Protein 6JK1 (pdb70)

Organism: Mus musculus (NCBI:txid10090)

Radius of gyration: 17.51 Å; Cα contacts (8 Å, |Δi|>4): 351; chains: 2; bounding box: 45×44×47 Å

Nearest PDB structures (foldseek):
  6jk1-assembly1_A  TM=1.011E+00  e=5.157E-20  Mus musculus
  6jk1-assembly2_B  TM=9.988E-01  e=2.548E-16  Mus musculus
  1o6w-assembly1_A  TM=4.415E-01  e=8.063E-05  Saccharomyces cerevisiae
  8pxx-assembly1_A  TM=3.993E-01  e=1.972E-03  Homo sapiens
  2jxw-assembly1_A  TM=3.899E-01  e=8.910E-03  Homo sapiens

Foldseek 3Di:
DVVDPPDDDFDDALPDDFAFDPFDQAPQKAWDADPVGQIWMARNPVGDIGSDRLCVDDNPDDHDGAPPQKTWTADPNGQIWMARNVVSGIGSDRPD/DDDDDDDFDDALVDDFAFDPADQAPQKAWAADPVGQIWMARNVVGDIGNDRPPHDAPPQKTWTADPRGQIKMARRVVSGIGSDRPD

Solvent-accessible surface area: 11223 Å² total; per-residue (Å²): 99,100,100,176,18,46,115,31,118,55,7,48,79,49,149,48,138,46,187,55,20,80,95,27,0,10,47,22,24,78,45,28,142,22,131,89,38,92,52,21,12,25,4,32,86,66,57,31,24,28,98,130,54,10,122,119,41,152,55,144,85,109,50,47,105,20,59,142,34,55,65,2,0,30,24,188,117,25,84,32,2,15,1,15,75,102,87,136,61,13,18,59,61,50,49,80,146,84,20,49,113,30,119,56,7,52,63,54,149,27,137,45,55,63,13,79,95,27,0,49,48,21,44,75,16,30,106,20,132,90,43,80,113,20,15,23,17,29,88,86,55,63,26,39,91,128,40,46,130,86,116,24,54,126,33,50,61,1,0,44,18,165,105,8,86,25,2,10,0,11,72,136,90,138,61,13,18,64,65,50,44,84

Secondary structure (DSSP, 8-state):
-TTSPPPP-PPSPSSS---EESSPPPTTEEEEE-TT--EEEEETTTTEEESS--------S--PPPPTTEEEEE-TTS-EEEEETTTTEEESS---/--PPPP-----TTS--EEESSPPPTTEEEEE-TT--EEEEETTTTEEESS----PPPTTEEEEE-TTS-EEEEETTTTEEESS---

InterPro domains:
  IPR001202 WW domain [PF00397] (158-187)
  IPR001202 WW domain [PF00397] (217-246)
  IPR001202 WW domain [PS01159] (162-187)
  IPR001202 WW domain [PS01159] (221-246)
  IPR001202 WW domain [PS50020] (156-189)
  IPR001202 WW domain [PS50020] (215-248)
  IPR001202 WW domain [SM00456] (157-189)
  IPR001202 WW domain [SM00456] (216-248)
  IPR001202 WW domain [cd00201] (159-188)
  IPR001202 WW domain [cd00201] (218-248)
  IPR036020 WW domain superfamily [SSF51045] (152-191)
  IPR036020 WW domain superfamily [SSF51045] (210-248)
  IPR051583 Yes-associated protein 1 [PTHR17616] (1-488)
  IPR053819 TEAD interacting region 3, omega loop [PF15238] (69-84)

Structure (mmCIF, N/CA/C/O backbone):
data_6JK1
#
_entry.id   6JK1
#
_cell.length_a   77.376
_cell.length_b   77.376
_cell.length_c   116.763
_cell.angle_alpha   90.00
_cell.angle_beta   90.00
_cell.angle_gamma   90.00
#
_symmetry.space_group_name_H-M   'P 41 21 2'
#
loop_
_entity.id
_entity.type
_entity.pdbx_description
1 polymer 'Dendrin,Transcriptional coactivator YAP1'
2 water water
#
loop_
_atom_site.group_PDB
_atom_site.id
_atom_site.type_symbol
_atom_site.label_atom_id
_atom_site.label_alt_id
_atom_site.label_comp_id
_atom_site.label_asym_id
_atom_site.label_entity_id
_atom_site.label_seq_id
_atom_site.pdbx_PDB_ins_code
_atom_site.Cartn_x
_atom_site.Cartn_y
_atom_site.Cartn_z
_atom_site.occupancy
_atom_site.B_iso_or_equiv
_atom_site.auth_seq_id
_atom_site.auth_comp_id
_atom_site.auth_asym_id
_atom_site.auth_atom_id
_atom_site.p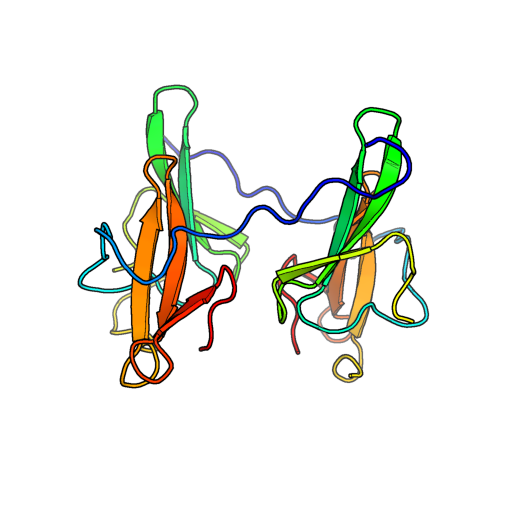dbx_PDB_model_num
ATOM 1 N N . GLY A 1 3 ? 71.409 56.200 54.250 1.00 55.24 134 GLY A N 1
ATOM 2 C CA . GLY A 1 3 ? 70.207 55.497 53.841 1.00 51.84 134 GLY A CA 1
ATOM 3 C C . GLY A 1 3 ? 70.040 55.400 52.332 1.00 50.67 134 GLY A C 1
ATOM 4 O O . GLY A 1 3 ? 68.933 55.192 51.832 1.00 42.17 134 GLY A O 1
ATOM 5 N N . SER A 1 4 ? 71.142 55.536 51.599 1.00 52.52 135 SER A N 1
ATOM 6 C CA . SER A 1 4 ? 71.074 55.501 50.140 1.00 51.30 135 SER A CA 1
ATOM 7 C C . SER A 1 4 ? 70.794 54.083 49.609 1.00 42.66 135 SER A C 1
ATOM 8 O O . SER A 1 4 ? 70.468 53.919 48.434 1.00 35.27 135 SER A O 1
ATOM 11 N N . ASP A 1 5 ? 70.903 53.066 50.468 1.00 37.42 136 ASP A N 1
ATOM 12 C CA . ASP A 1 5 ? 70.606 51.690 50.058 1.00 30.87 136 ASP A CA 1
ATOM 13 C C . ASP A 1 5 ? 69.096 51.438 49.961 1.00 23.39 136 ASP A C 1
ATOM 14 O O . ASP A 1 5 ? 68.649 50.482 49.338 1.00 22.36 136 ASP A O 1
ATOM 19 N N . ARG A 1 6 ? 68.323 52.292 50.608 1.00 17.90 137 ARG A N 1
ATOM 20 C CA . ARG A 1 6 ? 66.877 52.223 50.502 1.00 16.99 137 ARG A CA 1
ATOM 21 C C . ARG A 1 6 ? 66.403 53.424 49.698 1.00 21.02 137 ARG A C 1
ATOM 22 O O . ARG A 1 6 ? 67.094 54.436 49.657 1.00 17.08 137 ARG A O 1
ATOM 30 N N . PRO A 1 7 ? 65.235 53.317 49.046 1.00 16.75 138 PRO A N 1
ATOM 31 C CA . PRO A 1 7 ? 64.754 54.508 48.335 1.00 18.74 138 PRO A CA 1
ATOM 32 C C . PRO A 1 7 ? 64.359 55.606 49.313 1.00 17.81 138 PRO A C 1
ATOM 33 O O . PRO A 1 7 ? 64.285 55.332 50.511 1.00 15.73 138 PRO A O 1
ATOM 37 N N . PRO A 1 8 ? 64.140 56.838 48.825 1.00 21.00 139 PRO A N 1
ATOM 38 C CA . PRO A 1 8 ? 63.710 57.885 49.756 1.00 20.20 139 PRO A CA 1
ATOM 39 C C . PRO A 1 8 ? 62.408 57.460 50.435 1.00 18.43 139 PRO A C 1
ATOM 40 O O . PRO A 1 8 ? 61.569 56.834 49.781 1.00 18.53 139 PRO A O 1
ATOM 44 N N . PRO A 1 9 ? 62.265 57.746 51.732 1.00 14.51 140 PRO A N 1
ATOM 45 C CA . PRO A 1 9 ? 61.033 57.398 52.445 1.00 13.94 140 PRO A CA 1
ATOM 46 C C . PRO A 1 9 ? 59.815 58.046 51.788 1.00 15.73 140 PRO A C 1
ATOM 47 O O . PRO A 1 9 ? 59.943 59.121 51.187 1.00 18.54 140 PRO A O 1
ATOM 51 N N . TYR A 1 10 ? 58.666 57.392 51.890 1.00 14.31 141 TYR A N 1
ATOM 52 C CA . TYR A 1 10 ? 57.400 57.986 51.459 1.00 17.62 141 TYR A CA 1
ATOM 53 C C . TYR A 1 10 ? 57.106 59.234 52.278 1.00 19.69 141 TYR A C 1
ATOM 54 O O . TYR A 1 10 ? 57.195 59.204 53.505 1.00 19.21 141 TYR A O 1
ATOM 63 N N . VAL A 1 11 ? 56.766 60.326 51.610 1.00 13.23 142 VAL A N 1
ATOM 64 C CA . VAL A 1 11 ? 56.346 61.530 52.318 1.00 21.71 142 VAL A CA 1
ATOM 65 C C . VAL A 1 11 ? 54.825 61.515 52.440 1.00 19.36 142 VAL A C 1
ATOM 66 O O . VAL A 1 11 ? 54.115 61.746 51.464 1.00 18.10 142 VAL A O 1
ATOM 70 N N . ALA A 1 12 ? 54.341 61.219 53.644 1.00 20.28 143 ALA A N 1
ATOM 71 C CA . ALA A 1 12 ? 52.910 61.054 53.906 1.00 21.63 143 ALA A CA 1
ATOM 72 C C . ALA A 1 12 ? 52.231 62.400 54.113 1.00 20.46 143 ALA A C 1
ATOM 73 O O . ALA A 1 12 ? 52.896 63.374 54.473 1.00 15.08 143 ALA A O 1
ATOM 75 N N . PRO A 1 13 ? 50.900 62.453 53.925 1.00 16.30 144 PRO A N 1
ATOM 76 C CA . PRO A 1 13 ? 50.169 63.656 54.346 1.00 12.99 144 PRO A CA 1
ATOM 77 C C . PRO A 1 13 ? 50.196 63.770 55.877 1.00 22.20 144 PRO A C 1
ATOM 78 O O . PRO A 1 13 ? 50.653 62.830 56.535 1.00 18.90 144 PRO A O 1
ATOM 82 N N . PRO A 1 14 ? 49.753 64.911 56.439 1.00 18.56 145 PRO A N 1
ATOM 83 C CA . PRO A 1 14 ? 49.665 65.026 57.902 1.00 17.81 145 PRO A CA 1
ATOM 84 C C . PRO A 1 14 ? 48.940 63.842 58.533 1.00 16.86 145 PRO A C 1
ATOM 85 O O . PRO A 1 14 ? 47.962 63.356 57.981 1.00 16.60 145 PRO A O 1
ATOM 89 N N . SER A 1 15 ? 49.435 63.379 59.672 1.00 15.61 146 SER A N 1
ATOM 90 C CA . SER A 1 15 ? 48.842 62.251 60.376 1.00 20.04 146 SER A CA 1
ATOM 91 C C . SER A 1 15 ? 47.378 62.512 60.725 1.00 20.12 146 SER A C 1
ATOM 92 O O . SER A 1 15 ? 46.957 63.670 60.862 1.00 20.34 146 SER A O 1
ATOM 95 N N . TYR A 1 16 ? 46.600 61.445 60.871 1.00 16.95 147 TYR A N 1
ATOM 96 C CA . TYR A 1 16 ? 45.188 61.610 61.211 1.00 16.83 147 TYR A CA 1
ATOM 97 C C . TYR A 1 16 ? 45.011 62.387 62.519 1.00 21.50 147 TYR A C 1
ATOM 98 O O . TYR A 1 16 ? 44.210 63.311 62.589 1.00 17.77 147 TYR A O 1
ATOM 107 N N . GLU A 1 17 ? 45.744 61.999 63.562 1.00 16.38 148 GLU A N 1
ATOM 108 C CA . GLU A 1 17 ? 45.638 62.703 64.841 1.00 21.81 148 GLU A CA 1
ATOM 109 C C . GLU A 1 17 ? 46.378 64.027 64.770 1.00 26.01 148 GLU A C 1
ATOM 110 O O . GLU A 1 17 ? 47.556 64.063 64.442 1.00 32.70 148 GLU A O 1
ATOM 116 N N . GLY A 1 18 ? 45.704 65.113 65.098 1.00 25.99 149 GLY A N 1
ATOM 117 C CA . GLY A 1 18 ? 46.346 66.412 65.042 1.00 27.69 149 GLY A CA 1
ATOM 118 C C . GLY A 1 18 ? 45.487 67.378 64.244 1.00 26.61 149 GLY A C 1
ATOM 119 O O . GLY A 1 18 ? 44.470 66.980 63.672 1.00 22.44 149 GLY A O 1
ATOM 120 N N . PRO A 1 19 ? 45.884 68.658 64.211 1.00 24.21 150 PRO A N 1
ATOM 121 C CA . PRO A 1 19 ? 45.050 69.635 63.503 1.00 24.31 150 PRO A CA 1
ATOM 122 C C . PRO A 1 19 ? 45.126 69.480 61.986 1.00 21.33 150 PRO A C 1
ATOM 123 O O . PRO A 1 19 ? 46.154 69.082 61.416 1.00 20.23 150 PRO A O 1
ATOM 127 N N . HIS A 1 20 ? 44.008 69.799 61.350 1.00 22.48 151 HIS A N 1
ATOM 128 C CA . HIS A 1 20 ? 43.875 69.787 59.904 1.00 23.47 151 HIS A CA 1
ATOM 129 C C . HIS A 1 20 ? 43.214 71.073 59.440 1.00 22.63 151 HIS A C 1
ATOM 130 O O . HIS A 1 20 ? 42.219 71.517 60.017 1.00 19.35 151 HIS A O 1
ATOM 137 N N . ARG A 1 21 ? 43.764 71.669 58.394 1.00 23.90 152 ARG A N 1
ATOM 138 C CA . ARG A 1 21 ? 43.135 72.834 57.779 1.00 27.14 152 ARG A CA 1
ATOM 139 C C . ARG A 1 21 ? 42.141 72.316 56.742 1.00 25.71 152 ARG A C 1
ATOM 140 O O . ARG A 1 21 ? 42.486 72.111 55.573 1.00 19.81 152 ARG A O 1
ATOM 148 N N . THR A 1 22 ? 40.913 72.056 57.177 1.00 18.62 153 THR A N 1
ATOM 149 C CA . THR A 1 22 ? 39.967 71.389 56.295 1.00 24.39 153 THR A CA 1
ATOM 150 C C . THR A 1 22 ? 39.329 72.410 55.378 1.00 30.40 153 THR A C 1
ATOM 151 O O . THR A 1 22 ? 39.203 73.573 55.730 1.00 27.29 153 THR A O 1
ATOM 155 N N . LEU A 1 23 ? 38.967 71.970 54.181 1.00 29.79 154 LEU A N 1
ATOM 156 C CA . LEU A 1 23 ? 38.161 72.778 53.295 1.00 39.10 154 LEU A CA 1
ATOM 157 C C . LEU A 1 23 ? 36.716 72.382 53.558 1.00 47.55 154 LEU A C 1
ATOM 158 O O . LEU A 1 23 ? 36.351 71.215 53.389 1.00 57.63 154 LEU A O 1
ATOM 163 N N . GLY A 1 24 ? 35.907 73.338 53.998 1.00 43.07 155 GLY A N 1
ATOM 164 C CA . GLY A 1 24 ? 34.517 73.065 54.332 1.00 45.87 155 GLY A CA 1
ATOM 165 C C . GLY A 1 24 ? 33.793 72.443 53.157 1.00 41.90 155 GLY A C 1
ATOM 166 O O . GLY A 1 24 ? 33.100 71.432 53.284 1.00 46.96 155 GLY A O 1
ATOM 167 N N . VAL A 1 25 ? 33.975 73.057 51.998 1.00 31.33 156 VAL A N 1
ATOM 168 C CA . VAL A 1 25 ? 33.549 72.467 50.744 1.00 29.47 156 VAL A CA 1
ATOM 169 C C . VAL A 1 25 ? 34.798 72.030 49.991 1.00 24.26 156 VAL A C 1
ATOM 170 O O . VAL A 1 25 ? 35.689 72.844 49.753 1.00 27.16 156 VAL A O 1
ATOM 174 N N . PRO A 1 26 ? 34.888 70.739 49.650 1.00 24.70 157 PRO A N 1
ATOM 175 C CA . PRO A 1 26 ? 36.089 70.256 48.954 1.00 23.40 157 PRO A CA 1
ATOM 176 C C . PRO A 1 26 ? 36.156 70.800 47.536 1.00 26.95 157 PRO A C 1
ATOM 177 O O . PRO A 1 26 ? 35.116 71.134 46.968 1.00 26.22 157 PRO A O 1
ATOM 181 N N . LEU A 1 27 ? 37.355 70.884 46.968 1.00 23.36 158 LEU A N 1
ATOM 182 C CA . LEU A 1 27 ? 37.478 71.182 45.546 1.00 23.80 158 LEU A CA 1
ATOM 183 C C . LEU A 1 27 ? 36.904 70.003 44.782 1.00 24.13 158 LEU A C 1
ATOM 184 O O . LEU A 1 27 ? 36.917 68.875 45.290 1.00 26.11 158 LEU A O 1
ATOM 189 N N . PRO A 1 28 ? 36.389 70.251 43.568 1.00 21.94 159 PRO A N 1
ATOM 190 C CA . PRO A 1 28 ? 35.874 69.128 42.782 1.00 22.67 159 PRO A CA 1
ATOM 191 C C . PRO A 1 28 ? 36.994 68.158 42.424 1.00 22.88 159 PRO A C 1
ATOM 192 O O . PRO A 1 28 ? 38.164 68.557 42.373 1.00 20.09 159 PRO A O 1
ATOM 196 N N . ALA A 1 29 ? 36.637 66.894 42.223 1.00 21.20 160 ALA A N 1
ATOM 197 C CA . ALA A 1 29 ? 37.602 65.884 41.819 1.00 22.03 160 ALA A CA 1
ATOM 198 C C . ALA A 1 29 ? 38.390 66.390 40.613 1.00 26.66 160 ALA A C 1
ATOM 199 O O . ALA A 1 29 ? 37.808 66.978 39.699 1.00 24.46 160 ALA A O 1
ATOM 201 N N . GLY A 1 30 ? 39.708 66.189 40.636 1.00 19.72 161 GLY A N 1
ATOM 202 C CA . GLY A 1 30 ? 40.564 66.529 39.509 1.00 21.85 161 GLY A CA 1
ATOM 203 C C . GLY A 1 30 ? 41.028 67.978 39.466 1.00 25.69 161 GLY A C 1
ATOM 204 O O . GLY A 1 30 ? 41.733 68.386 38.543 1.00 26.36 161 GLY A O 1
ATOM 205 N N . TRP A 1 31 ? 40.638 68.765 40.463 1.00 24.01 162 TRP A N 1
ATOM 206 C CA . TRP A 1 31 ? 41.054 70.154 40.524 1.00 18.23 162 TRP A CA 1
ATOM 207 C C . TRP A 1 31 ? 42.220 70.290 41.500 1.00 26.97 162 TRP A C 1
ATOM 208 O O . TRP A 1 31 ? 42.366 69.499 42.433 1.00 22.90 162 TRP A O 1
ATOM 219 N N . GLU A 1 32 ? 43.051 71.291 41.273 1.00 27.39 163 GLU A N 1
ATOM 220 C CA . GLU A 1 32 ? 44.203 71.539 42.130 1.00 27.16 163 GLU A CA 1
ATOM 221 C C . GLU A 1 32 ? 44.305 73.037 42.356 1.00 29.25 163 GLU A C 1
ATOM 222 O O . GLU A 1 32 ? 43.943 73.825 41.479 1.00 28.49 163 GLU A O 1
ATOM 228 N N . MET A 1 33 ? 44.768 73.443 43.533 1.00 31.20 164 MET A N 1
ATOM 229 C CA . MET A 1 33 ? 45.048 74.854 43.764 1.00 31.59 164 MET A CA 1
ATOM 230 C C . MET A 1 33 ? 46.550 75.072 43.661 1.00 32.52 164 MET A C 1
ATOM 231 O O . MET A 1 33 ? 47.322 74.199 44.022 1.00 31.81 164 MET A O 1
ATOM 236 N N . ALA A 1 34 ? 46.962 76.221 43.139 1.00 35.91 165 ALA A N 1
ATOM 237 C CA . ALA A 1 34 ? 48.380 76.544 43.068 1.00 34.08 165 ALA A CA 1
ATOM 238 C C . ALA A 1 34 ? 48.585 78.018 43.317 1.00 28.15 165 ALA A C 1
ATOM 239 O O . ALA A 1 34 ? 47.627 78.760 43.513 1.00 31.01 165 ALA A O 1
ATOM 241 N N . LYS A 1 35 ? 49.844 78.434 43.291 1.00 31.73 166 LYS A N 1
ATOM 242 C CA . LYS A 1 35 ? 50.201 79.831 43.477 1.00 39.01 166 LYS A CA 1
ATOM 243 C C . LYS A 1 35 ? 51.109 80.280 42.352 1.00 33.10 166 LYS A C 1
ATOM 244 O O . LYS A 1 35 ? 51.945 79.504 41.886 1.00 33.69 166 LYS A O 1
ATOM 250 N N . THR A 1 36 ? 50.960 81.530 41.939 1.00 32.75 167 THR A N 1
ATOM 251 C CA . THR A 1 36 ? 51.895 82.139 41.002 1.00 45.08 167 THR A CA 1
ATOM 252 C C . THR A 1 36 ? 53.211 82.450 41.707 1.00 52.59 167 THR A C 1
ATOM 253 O O . THR A 1 36 ? 53.360 82.193 42.903 1.00 47.99 167 THR A O 1
ATOM 257 N N . SER A 1 37 ? 54.164 83.013 40.971 1.00 54.47 168 SER A N 1
ATOM 258 C CA . SER A 1 37 ? 55.474 83.307 41.542 1.00 53.35 168 SER A CA 1
ATOM 259 C C . SER A 1 37 ? 55.392 84.400 42.615 1.00 52.54 168 SER A C 1
ATOM 260 O O . SER A 1 37 ? 56.244 84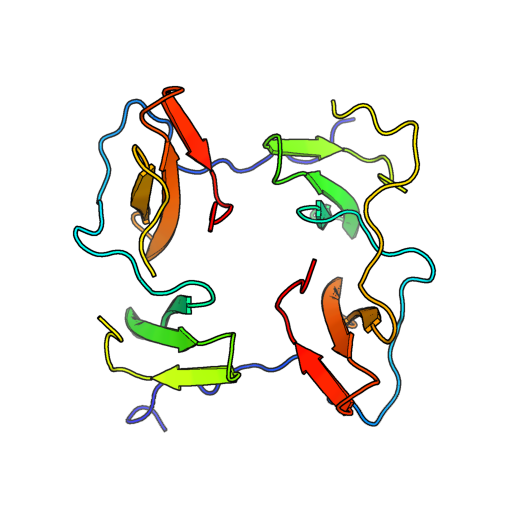.467 43.501 1.00 51.75 168 SER A O 1
ATOM 263 N N . SER A 1 38 ? 54.369 85.248 42.541 1.00 48.78 169 SER A N 1
ATOM 264 C CA . SER A 1 38 ? 54.160 86.257 43.574 1.00 48.53 169 SER A CA 1
ATOM 265 C C . SER A 1 38 ? 53.162 85.780 44.633 1.00 50.21 169 SER A C 1
ATOM 266 O O . SER A 1 38 ? 52.706 86.566 45.463 1.00 53.81 169 SER A O 1
ATOM 269 N N . GLY A 1 39 ? 52.824 84.495 44.595 1.00 44.06 170 GLY A N 1
ATOM 270 C CA . GLY A 1 39 ? 51.952 83.901 45.592 1.00 39.00 170 GLY A CA 1
ATOM 271 C C . GLY A 1 39 ? 50.461 84.109 45.375 1.00 45.79 170 GLY A C 1
ATOM 272 O O . GLY A 1 39 ? 49.674 83.894 46.296 1.00 46.63 170 GLY A O 1
ATOM 273 N N . GLN A 1 40 ? 50.061 84.524 44.173 1.00 43.74 171 GLN A N 1
ATOM 274 C CA . GLN A 1 40 ? 48.638 84.630 43.845 1.00 46.15 171 GLN A CA 1
ATOM 275 C C . GLN A 1 40 ? 48.019 83.245 43.677 1.00 44.91 171 GLN A C 1
ATOM 276 O O . GLN A 1 40 ? 48.548 82.415 42.943 1.00 42.68 171 GLN A O 1
ATOM 282 N N . ARG A 1 41 ? 46.890 83.005 44.335 1.00 44.77 172 ARG A N 1
ATOM 283 C CA . ARG A 1 41 ? 46.224 81.711 44.243 1.00 44.48 172 ARG A CA 1
ATOM 284 C C . ARG A 1 41 ? 45.486 81.559 42.913 1.00 40.41 172 ARG A C 1
ATOM 285 O O . ARG A 1 41 ? 44.815 82.486 42.444 1.00 36.29 172 ARG A O 1
ATOM 287 N N . TYR A 1 42 ? 45.618 80.390 42.300 1.00 36.93 173 TYR A N 1
ATOM 288 C CA . TYR A 1 42 ? 44.790 80.072 41.145 1.00 38.80 173 TYR A CA 1
ATOM 289 C C . TYR A 1 42 ? 44.532 78.575 41.114 1.00 36.49 173 TYR A C 1
ATOM 290 O O . TYR A 1 42 ? 45.043 77.825 41.951 1.00 36.51 173 TYR A O 1
ATOM 299 N N . PHE A 1 43 ? 43.729 78.148 40.148 1.00 31.50 174 PHE A N 1
ATOM 300 C CA . PHE A 1 43 ? 43.233 76.785 40.130 1.00 32.39 174 PHE A CA 1
ATOM 301 C C . PHE A 1 43 ? 43.512 76.072 38.821 1.00 33.03 174 PHE A C 1
ATOM 302 O O . PHE A 1 43 ? 43.478 76.678 37.751 1.00 30.74 174 PHE A O 1
ATOM 310 N N . LEU A 1 44 ? 43.799 74.779 38.928 1.00 25.48 175 LEU A N 1
ATOM 311 C CA . LEU A 1 44 ? 44.019 73.924 37.774 1.00 29.91 175 LEU A CA 1
ATOM 312 C C . LEU A 1 44 ? 42.888 72.923 37.681 1.00 29.01 175 LEU A C 1
ATOM 313 O O . LEU A 1 44 ? 42.573 72.247 38.656 1.00 26.45 175 LEU A O 1
ATOM 318 N N . ASN A 1 45 ? 42.266 72.843 36.515 1.00 25.61 176 ASN A N 1
ATOM 319 C CA . ASN A 1 45 ? 41.321 71.774 36.248 1.00 27.11 176 ASN A CA 1
ATOM 320 C C . ASN A 1 45 ? 42.012 70.743 35.365 1.00 29.48 176 ASN A C 1
ATOM 321 O O . ASN A 1 45 ? 42.162 70.948 34.161 1.00 25.78 176 ASN A O 1
ATOM 326 N N . HIS A 1 46 ? 42.445 69.642 35.971 1.00 24.38 177 HIS A N 1
ATOM 327 C CA . HIS A 1 46 ? 43.115 68.592 35.216 1.00 21.35 177 HIS A CA 1
ATOM 328 C C . HIS A 1 46 ? 42.132 67.824 34.341 1.00 21.79 177 HIS A C 1
ATOM 329 O O . HIS A 1 46 ? 42.545 67.127 33.414 1.00 22.02 177 HIS A O 1
ATOM 336 N N . ASN A 1 47 ? 40.839 67.952 34.632 1.00 20.52 178 ASN A N 1
ATOM 337 C CA . ASN A 1 47 ? 39.823 67.262 33.838 1.00 27.64 178 ASN A CA 1
ATOM 338 C C . ASN A 1 47 ? 39.752 67.800 32.422 1.00 35.37 178 ASN A C 1
ATOM 339 O O . ASN A 1 47 ? 39.698 67.020 31.460 1.00 31.94 178 ASN A O 1
ATOM 344 N N . ASP A 1 48 ? 39.751 69.124 32.273 1.00 31.24 179 ASP A N 1
ATOM 345 C CA . ASP A 1 48 ? 39.715 69.673 30.915 1.00 33.13 179 ASP A CA 1
ATOM 346 C C . ASP A 1 48 ? 40.952 70.511 30.593 1.00 30.59 179 ASP A C 1
ATOM 347 O O . ASP A 1 48 ? 40.978 71.224 29.593 1.00 28.77 179 ASP A O 1
ATOM 352 N N . GLN A 1 49 ? 41.980 70.386 31.434 1.00 27.67 180 GLN A N 1
ATOM 353 C CA . GLN A 1 49 ? 43.296 70.975 31.178 1.00 31.56 180 GLN A CA 1
ATOM 354 C C . GLN A 1 49 ? 43.265 72.495 30.987 1.00 38.00 180 GLN A C 1
ATOM 355 O O . GLN A 1 49 ? 43.800 73.024 30.012 1.00 40.63 180 GLN A O 1
ATOM 361 N N . THR A 1 50 ? 42.641 73.183 31.941 1.00 32.46 181 THR A N 1
ATOM 362 C CA . THR A 1 50 ? 42.579 74.645 31.954 1.00 32.52 181 THR A CA 1
ATOM 363 C C . THR A 1 50 ? 43.094 75.200 33.286 1.00 39.02 181 THR A C 1
ATOM 364 O O . THR A 1 50 ? 43.277 74.453 34.248 1.00 37.08 181 THR A O 1
ATOM 368 N N . THR A 1 51 ? 43.325 76.509 33.339 1.00 39.05 182 THR A N 1
ATOM 369 C CA . THR A 1 51 ? 43.637 77.179 34.603 1.00 40.10 182 THR A CA 1
ATOM 370 C C . THR A 1 51 ? 42.772 78.427 34.716 1.00 39.55 182 THR A C 1
ATOM 371 O O . THR A 1 51 ? 42.374 79.008 33.701 1.00 43.22 182 THR A O 1
ATOM 375 N N . THR A 1 52 ? 42.467 78.825 35.946 1.00 31.28 183 THR A N 1
ATOM 376 C CA . THR A 1 52 ? 41.550 79.935 36.189 1.00 35.78 183 THR A CA 1
ATOM 377 C C . THR A 1 52 ? 41.784 80.565 37.562 1.00 35.79 183 THR A C 1
ATOM 378 O O . THR A 1 52 ? 42.245 79.895 38.493 1.00 32.23 183 THR A O 1
ATOM 382 N N . TRP A 1 53 ? 41.474 81.856 37.677 1.00 38.41 184 TRP A N 1
ATOM 383 C CA . TRP A 1 53 ? 41.520 82.550 38.960 1.00 40.43 184 TRP A CA 1
ATOM 384 C C . TRP A 1 53 ? 40.329 82.171 39.834 1.00 43.09 184 TRP A C 1
ATOM 385 O O . TRP A 1 53 ? 40.389 82.277 41.057 1.00 43.35 184 TRP A O 1
ATOM 396 N N . GLN A 1 54 ? 39.234 81.757 39.198 1.00 41.87 185 GLN A N 1
ATOM 397 C CA . GLN A 1 54 ? 37.966 81.562 39.898 1.00 40.38 185 GLN A CA 1
ATOM 398 C C . GLN A 1 54 ? 37.863 80.223 40.632 1.00 42.86 185 GLN A C 1
ATOM 399 O O . GLN A 1 54 ? 38.020 79.159 40.036 1.00 33.51 185 GLN A O 1
ATOM 405 N N . ASP A 1 55 ? 37.590 80.298 41.929 1.00 40.24 186 ASP A N 1
ATOM 406 C CA . ASP A 1 55 ? 37.321 79.126 42.754 1.00 37.63 186 ASP A CA 1
ATOM 407 C C . ASP A 1 55 ? 36.172 78.305 42.163 1.00 37.89 186 ASP A C 1
ATOM 408 O O . ASP A 1 55 ? 35.048 78.794 42.058 1.00 38.88 186 ASP A O 1
ATOM 413 N N . PRO A 1 56 ? 36.451 77.052 41.774 1.00 40.69 187 PRO A N 1
ATOM 414 C CA . PRO A 1 56 ? 35.440 76.169 41.176 1.00 42.54 187 PRO A CA 1
ATOM 415 C C . PRO A 1 56 ? 34.249 75.956 42.098 1.00 44.46 187 PRO A C 1
ATOM 416 O O . PRO A 1 56 ? 33.169 75.594 41.638 1.00 50.49 187 PRO A O 1
ATOM 420 N N . ARG A 1 57 ? 34.457 76.173 43.393 1.00 36.32 188 ARG A N 1
ATOM 421 C CA . ARG A 1 57 ? 33.369 76.127 44.352 1.00 35.16 188 ARG A CA 1
ATOM 422 C C . ARG A 1 57 ? 32.607 77.447 44.284 1.00 38.12 188 ARG A C 1
ATOM 423 O O . ARG A 1 57 ? 31.453 77.519 44.680 1.00 42.44 188 ARG A O 1
ATOM 431 N N . GLN A 1 76 ? 38.058 78.139 31.751 1.00 68.14 207 GLN A N 1
ATOM 432 C CA . GLN A 1 76 ? 37.020 77.996 30.730 1.00 60.92 207 GLN A CA 1
ATOM 433 C C . GLN A 1 76 ? 36.046 76.857 31.067 1.00 55.36 207 GLN A C 1
ATOM 434 O O . GLN A 1 76 ? 35.233 76.456 30.228 1.00 47.30 207 GLN A O 1
ATOM 436 N N . THR A 1 77 ? 36.137 76.338 32.292 1.00 51.71 208 THR A N 1
ATOM 437 C CA . THR A 1 77 ? 35.160 75.375 32.800 1.00 46.20 208 THR A CA 1
ATOM 438 C C . THR A 1 77 ? 33.942 76.086 33.381 1.00 44.42 208 THR A C 1
ATOM 439 O O . THR A 1 77 ? 34.079 76.922 34.275 1.00 40.43 208 THR A O 1
ATOM 443 N N . LEU A 1 78 ? 32.756 75.738 32.885 1.00 41.80 209 LEU A N 1
ATOM 444 C CA . LEU A 1 78 ? 31.510 76.219 33.473 1.00 48.55 209 LEU A CA 1
ATOM 445 C C . LEU A 1 78 ? 31.174 75.372 34.704 1.00 52.88 209 LEU A C 1
ATOM 446 O O . LEU A 1 78 ? 30.940 74.169 34.596 1.00 50.44 209 LEU A O 1
ATOM 451 N N . MET A 1 79 ? 31.144 76.004 35.874 1.00 52.32 210 MET A N 1
ATOM 452 C CA . MET A 1 79 ? 30.885 75.296 37.134 1.00 52.73 210 MET A CA 1
ATOM 453 C C . MET A 1 79 ? 29.668 75.823 37.901 1.00 65.14 210 MET A C 1
ATOM 454 O O . MET A 1 79 ? 29.820 76.331 38.977 1.00 65.12 210 MET A O 1
ATOM 459 N N . ASN A 1 80 ? 28.471 75.702 37.343 1.00 80.84 211 ASN A N 1
ATOM 460 C CA . ASN A 1 80 ? 27.309 76.373 37.912 1.00 93.33 211 ASN A CA 1
ATOM 461 C C . ASN A 1 80 ? 26.998 75.669 39.208 1.00 89.10 211 ASN A C 1
ATOM 462 O O . ASN A 1 80 ? 26.768 76.316 40.236 1.00 93.09 211 ASN A O 1
ATOM 467 N N . SER A 1 81 ? 26.957 74.339 39.106 1.00 73.78 212 SER A N 1
ATOM 468 C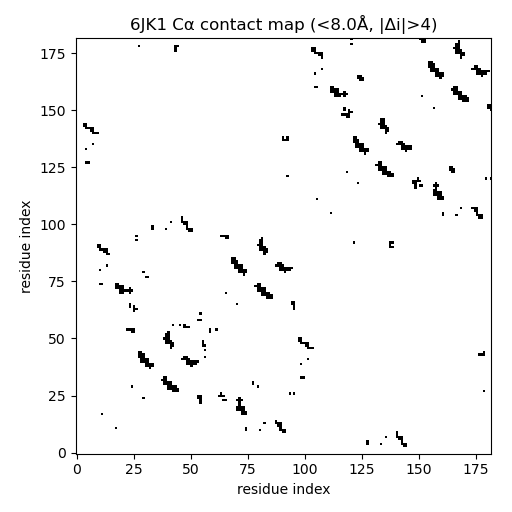 CA . SER A 1 81 ? 26.291 73.490 40.060 1.00 63.13 212 SER A CA 1
ATOM 469 C C . SER A 1 81 ? 27.177 72.661 40.982 1.00 49.21 212 SER A C 1
ATOM 470 O O . SER A 1 81 ? 28.358 72.444 40.713 1.00 41.60 212 SER A O 1
ATOM 473 N N . ALA A 1 82 ? 26.565 72.161 42.054 1.00 42.39 213 ALA A N 1
ATOM 474 C CA . ALA A 1 82 ? 27.272 71.361 43.058 1.00 44.07 213 ALA A CA 1
ATOM 475 C C . ALA A 1 82 ? 27.985 70.187 42.397 1.00 35.94 213 ALA A C 1
ATOM 476 O O . ALA A 1 82 ? 27.467 69.577 41.464 1.00 36.48 213 ALA A O 1
ATOM 478 N N . SER A 1 83 ? 29.193 69.897 42.858 1.00 35.58 214 SER A N 1
ATOM 479 C CA . SER A 1 83 ? 29.984 68.827 42.258 1.00 34.31 214 SER A CA 1
ATOM 480 C C . SER A 1 83 ? 29.930 67.602 43.161 1.00 29.15 214 SER A C 1
ATOM 481 O O . SER A 1 83 ? 29.324 67.648 44.238 1.00 29.65 214 SER A O 1
ATOM 484 N N . GLY A 1 84 ? 30.535 66.511 42.711 1.00 21.28 215 GLY A N 1
ATOM 485 C CA . GLY A 1 84 ? 30.532 65.274 43.466 1.00 28.41 215 GLY A CA 1
ATOM 486 C C . GLY A 1 84 ? 31.162 65.452 44.828 1.00 28.88 215 GLY A C 1
ATOM 487 O O . GLY A 1 84 ? 32.302 65.904 44.929 1.00 28.80 215 GLY A O 1
ATOM 488 N N . PRO A 1 85 ? 30.420 65.105 45.890 1.00 29.23 216 PRO A N 1
ATOM 489 C CA . PRO A 1 85 ? 30.954 65.214 47.248 1.00 23.86 216 PRO A CA 1
ATOM 490 C C . PRO A 1 85 ? 31.927 64.091 47.569 1.00 22.54 216 PRO A C 1
ATOM 491 O O . PRO A 1 85 ? 32.017 63.106 46.830 1.00 19.69 216 PRO A O 1
ATOM 495 N N . LEU A 1 86 ? 32.659 64.235 48.668 1.00 21.36 217 LEU A N 1
ATOM 496 C CA . LEU A 1 86 ? 33.448 63.120 49.165 1.00 26.16 217 LEU A CA 1
ATOM 497 C C . LEU A 1 86 ? 32.485 62.076 49.702 1.00 28.80 217 LEU A C 1
ATOM 498 O O . LEU A 1 86 ? 31.341 62.401 50.028 1.00 30.19 217 LEU A O 1
ATOM 503 N N . PRO A 1 87 ? 32.936 60.820 49.794 1.00 24.37 218 PRO A N 1
ATOM 504 C CA . PRO A 1 87 ? 32.102 59.822 50.474 1.00 28.23 218 PRO A CA 1
ATOM 505 C C . PRO A 1 87 ? 31.891 60.180 51.952 1.00 27.88 218 PRO A C 1
ATOM 506 O O . PRO A 1 87 ? 32.714 60.902 52.525 1.00 26.59 218 PRO A O 1
ATOM 510 N N . ASP A 1 88 ? 30.798 59.702 52.547 1.00 30.39 219 ASP A N 1
ATOM 511 C CA . ASP A 1 88 ? 30.531 59.924 53.962 1.00 29.91 219 ASP A CA 1
ATOM 512 C C . ASP A 1 88 ? 31.739 59.563 54.799 1.00 23.87 219 ASP A C 1
ATOM 513 O O . ASP A 1 88 ? 32.384 58.529 54.568 1.00 22.70 219 ASP A O 1
ATOM 518 N N . GLY A 1 89 ? 32.045 60.421 55.764 1.00 22.85 220 GLY A N 1
ATOM 519 C CA . GLY A 1 89 ? 33.123 60.151 56.689 1.00 24.69 220 GLY A CA 1
ATOM 520 C C . GLY A 1 89 ? 34.461 60.692 56.209 1.00 29.64 220 GLY A C 1
ATOM 521 O O . GLY A 1 89 ? 35.463 60.513 56.885 1.00 23.51 220 GLY A O 1
ATOM 522 N N . TRP A 1 90 ? 34.485 61.354 55.055 1.00 26.87 221 TRP A N 1
ATOM 523 C CA . TRP A 1 90 ? 35.745 61.903 54.533 1.00 24.58 221 TRP A CA 1
ATOM 524 C C . TRP A 1 90 ? 35.741 63.417 54.495 1.00 25.32 221 TRP A C 1
ATOM 525 O O . TRP A 1 90 ? 34.693 64.026 54.299 1.00 25.05 221 TRP A O 1
ATOM 536 N N . GLU A 1 91 ? 36.928 64.008 54.634 1.00 18.66 222 GLU A N 1
ATOM 537 C CA . GLU A 1 91 ? 37.112 65.447 54.466 1.00 17.38 222 GLU A CA 1
ATOM 538 C C . GLU A 1 91 ? 38.341 65.733 53.619 1.00 21.63 222 GLU A C 1
ATOM 539 O O . GLU A 1 91 ? 39.274 64.929 53.591 1.00 21.36 222 GLU A O 1
ATOM 545 N N . GLN A 1 92 ? 38.326 66.871 52.926 1.00 20.76 223 GLN A N 1
ATOM 546 C CA . GLN A 1 92 ? 39.502 67.368 52.216 1.00 20.18 223 GLN A CA 1
ATOM 547 C C . GLN A 1 92 ? 40.203 68.432 53.054 1.00 19.35 223 GLN A C 1
ATOM 548 O O . GLN A 1 92 ? 39.554 69.261 53.696 1.00 18.39 223 GLN A O 1
ATOM 554 N N . ALA A 1 93 ? 41.528 68.407 53.064 1.00 17.38 224 ALA A N 1
ATOM 555 C CA . ALA A 1 93 ? 42.277 69.423 53.779 1.00 16.09 224 ALA A CA 1
ATOM 556 C C . ALA A 1 93 ? 43.489 69.859 52.970 1.00 22.48 224 ALA A C 1
ATOM 557 O O . ALA A 1 93 ? 43.802 69.283 51.927 1.00 19.59 224 ALA A O 1
ATOM 559 N N . MET A 1 94 ? 44.180 70.866 53.480 1.00 22.37 225 MET A N 1
ATOM 560 C CA . MET A 1 94 ? 45.327 71.424 52.794 1.00 23.80 225 MET A CA 1
ATOM 561 C C . MET A 1 94 ? 46.493 71.559 53.754 1.00 22.11 225 MET A C 1
ATOM 562 O O . MET A 1 94 ? 46.316 72.068 54.855 1.00 21.91 225 MET A O 1
ATOM 567 N N . THR A 1 95 ? 47.682 71.114 53.351 1.00 18.46 226 THR A N 1
ATOM 568 C CA . THR A 1 95 ? 48.856 71.308 54.192 1.00 18.67 226 THR A CA 1
ATOM 569 C C . THR A 1 95 ? 49.215 72.791 54.219 1.00 23.65 226 THR A C 1
ATOM 570 O O . THR A 1 95 ? 48.670 73.582 53.447 1.00 23.05 226 THR A O 1
ATOM 574 N N . GLN A 1 96 ? 50.148 73.142 55.094 1.00 24.87 227 GLN A N 1
ATOM 575 C CA . GLN A 1 96 ? 50.687 74.490 55.189 1.00 32.56 227 GLN A CA 1
ATOM 576 C C . GLN A 1 96 ? 51.298 74.931 53.862 1.00 38.80 227 GLN A C 1
ATOM 577 O O . GLN A 1 96 ? 51.280 76.113 53.516 1.00 37.41 227 GLN A O 1
ATOM 583 N N . ASP A 1 97 ? 51.825 73.970 53.107 1.00 33.44 228 ASP A N 1
ATOM 584 C CA . ASP A 1 97 ? 52.445 74.274 51.824 1.00 33.75 228 ASP A CA 1
ATOM 585 C C . ASP A 1 97 ? 51.439 74.273 50.685 1.00 34.42 228 ASP A C 1
ATOM 586 O O . ASP A 1 97 ? 51.809 74.445 49.528 1.00 37.60 228 ASP A O 1
ATOM 591 N N . GLY A 1 98 ? 50.164 74.083 51.007 1.00 29.84 229 GLY A N 1
ATOM 592 C CA . GLY A 1 98 ? 49.122 74.180 50.003 1.00 24.41 229 GLY A CA 1
ATOM 593 C C . GLY A 1 98 ? 48.785 72.885 49.279 1.00 29.70 229 GLY A C 1
ATOM 594 O O . GLY A 1 98 ? 48.050 72.897 48.294 1.00 32.35 229 GLY A O 1
ATOM 595 N N . GLU A 1 99 ? 49.313 71.767 49.764 1.00 27.71 230 GLU A N 1
ATOM 596 C CA . GLU A 1 99 ? 49.034 70.468 49.153 1.00 25.58 230 GLU A CA 1
ATOM 597 C C . GLU A 1 99 ? 47.731 69.865 49.673 1.00 25.92 230 GLU A C 1
ATOM 598 O O . GLU A 1 99 ? 47.545 69.724 50.882 1.00 22.44 230 GLU A O 1
ATOM 604 N N . VAL A 1 100 ? 46.846 69.473 48.762 1.00 23.47 231 VAL A N 1
ATOM 605 C CA . VAL A 1 100 ? 45.568 68.904 49.157 1.00 22.62 231 VAL A CA 1
ATOM 606 C C . VAL A 1 100 ? 45.689 67.420 49.554 1.00 21.15 231 VAL A C 1
ATOM 607 O O . VAL A 1 100 ? 46.415 66.646 48.918 1.00 17.41 231 VAL A O 1
ATOM 611 N N . TYR A 1 101 ? 44.989 67.023 50.619 1.00 17.62 232 TYR A N 1
ATOM 612 C CA . TYR A 1 101 ? 44.955 65.615 51.003 1.00 14.22 232 TYR A CA 1
ATOM 613 C C . TYR A 1 101 ? 43.586 65.249 51.570 1.00 16.49 232 TYR A C 1
ATOM 614 O O . TYR A 1 101 ? 42.696 66.101 51.673 1.00 18.06 232 TYR A O 1
ATOM 623 N N . TYR A 1 102 ? 43.413 63.976 51.897 1.00 16.30 233 TYR A N 1
ATOM 624 C CA . TYR A 1 102 ? 42.095 63.432 52.231 1.00 15.06 233 TYR A CA 1
ATOM 625 C C . TYR A 1 102 ? 42.133 62.723 53.573 1.00 19.61 233 TYR A C 1
ATOM 626 O O . TYR A 1 102 ? 43.041 61.946 53.843 1.00 19.36 233 TYR A O 1
ATOM 635 N N . ILE A 1 103 ? 41.132 63.014 54.397 1.00 17.02 234 ILE A N 1
ATOM 636 C CA . ILE A 1 103 ? 41.013 62.480 55.742 1.00 15.49 234 ILE A CA 1
ATOM 637 C C . ILE A 1 103 ? 39.839 61.502 55.773 1.00 20.55 234 ILE A C 1
ATO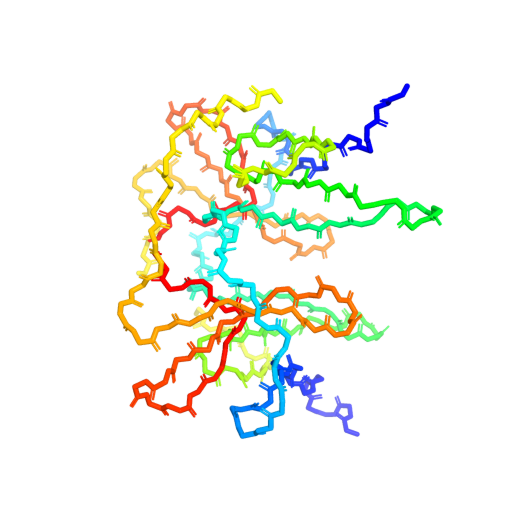M 638 O O . ILE A 1 103 ? 38.724 61.870 55.421 1.00 18.69 234 ILE A O 1
ATOM 643 N N . ASN A 1 104 ? 40.103 60.265 56.178 1.00 17.81 235 ASN A N 1
ATOM 644 C CA . ASN A 1 104 ? 39.061 59.257 56.326 1.00 20.16 235 ASN A CA 1
ATOM 645 C C . ASN A 1 104 ? 38.784 59.024 57.811 1.00 20.03 235 ASN A C 1
ATOM 646 O O . ASN A 1 104 ? 39.549 58.331 58.488 1.00 23.13 235 ASN A O 1
ATOM 651 N N . HIS A 1 105 ? 37.697 59.595 58.319 1.00 22.03 236 HIS A N 1
ATOM 652 C CA . HIS A 1 105 ? 37.370 59.442 59.738 1.00 24.63 236 HIS A CA 1
ATOM 653 C C . HIS A 1 105 ? 36.906 58.031 60.110 1.00 31.86 236 HIS A C 1
ATOM 654 O O . HIS A 1 105 ? 36.937 57.660 61.281 1.00 31.83 236 HIS A O 1
ATOM 661 N N . LYS A 1 106 ? 36.469 57.253 59.124 1.00 34.80 237 LYS A N 1
ATOM 662 C CA . LYS A 1 106 ? 35.996 55.890 59.381 1.00 37.44 237 LYS A CA 1
ATOM 663 C C . LYS A 1 106 ? 37.115 54.990 59.876 1.00 34.07 237 LYS A C 1
ATOM 664 O O . LYS A 1 106 ? 36.917 54.198 60.790 1.00 36.35 237 LYS A O 1
ATOM 667 N N . ASN A 1 107 ? 38.295 55.106 59.280 1.00 22.23 238 ASN A N 1
ATOM 668 C CA . ASN A 1 107 ? 39.404 54.266 59.709 1.00 27.35 238 ASN A CA 1
ATOM 669 C C . ASN A 1 107 ? 40.583 55.075 60.238 1.00 25.54 238 ASN A C 1
ATOM 670 O O . ASN A 1 107 ? 41.669 54.536 60.428 1.00 26.79 238 ASN A O 1
ATOM 675 N N . LYS A 1 108 ? 40.352 56.366 60.482 1.00 22.28 239 LYS A N 1
ATOM 676 C CA . LYS A 1 108 ? 41.354 57.241 61.077 1.00 21.08 239 LYS A CA 1
ATOM 677 C C . LYS A 1 108 ? 42.649 57.254 60.266 1.00 17.56 239 LYS A C 1
ATOM 678 O O . LYS A 1 108 ? 43.733 57.001 60.795 1.00 20.89 239 LYS A O 1
ATOM 684 N N . THR A 1 109 ? 42.533 57.540 58.972 1.00 18.49 240 THR A N 1
ATOM 685 C CA . THR A 1 109 ? 43.702 57.613 58.106 1.00 19.71 240 THR A CA 1
ATOM 686 C C . THR A 1 109 ? 43.677 58.883 57.285 1.00 19.13 240 THR A C 1
ATOM 687 O O . THR A 1 109 ? 42.644 59.550 57.190 1.00 16.14 240 THR A O 1
ATOM 691 N N . THR A 1 110 ? 44.821 59.201 56.688 1.00 16.79 241 THR A N 1
ATOM 692 C CA . THR A 1 110 ? 44.916 60.271 55.700 1.00 16.51 241 THR A CA 1
ATOM 693 C C . THR A 1 110 ? 45.626 59.749 54.463 1.00 16.79 241 THR A C 1
ATOM 694 O O . THR A 1 110 ? 46.400 58.814 54.545 1.00 17.06 241 THR A O 1
ATOM 698 N N . SER A 1 111 ? 45.375 60.376 53.323 1.00 14.18 242 SER A N 1
ATOM 699 C CA . SER A 1 111 ? 45.904 59.893 52.056 1.00 12.55 242 SER A CA 1
ATOM 700 C C . SER A 1 111 ? 46.065 61.060 51.099 1.00 15.60 242 SER A C 1
ATOM 701 O O . SER A 1 111 ? 45.292 62.025 51.169 1.00 13.79 242 SER A O 1
ATOM 704 N N . TRP A 1 112 ? 47.052 60.981 50.206 1.00 12.34 243 TRP A N 1
ATOM 705 C CA . TRP A 1 112 ? 47.118 61.927 49.098 1.00 14.94 243 TRP A CA 1
ATOM 706 C C . TRP A 1 112 ? 46.099 61.600 48.023 1.00 15.44 243 TRP A C 1
ATOM 707 O O . TRP A 1 112 ? 45.834 62.428 47.150 1.00 14.63 243 TRP A O 1
ATOM 718 N N . LEU A 1 113 ? 45.555 60.389 48.049 1.00 13.30 244 LEU A N 1
ATOM 719 C CA . LEU A 1 113 ? 44.621 59.984 46.989 1.00 16.56 244 LEU A CA 1
ATOM 720 C C . LEU A 1 113 ? 43.162 60.378 47.264 1.00 17.73 244 LEU A C 1
ATOM 721 O O . LEU A 1 113 ? 42.609 60.066 48.313 1.00 14.21 244 LEU A O 1
ATOM 726 N N . ASP A 1 114 ? 42.556 61.051 46.292 1.00 17.51 245 ASP A N 1
ATOM 727 C CA . ASP A 1 114 ? 41.127 61.372 46.268 1.00 16.47 245 ASP A CA 1
ATOM 728 C C . ASP A 1 114 ? 40.299 60.087 46.137 1.00 17.75 245 ASP A C 1
ATOM 729 O O . ASP A 1 114 ? 40.458 59.346 45.187 1.00 20.99 245 ASP A O 1
ATOM 734 N N . PRO A 1 115 ? 39.413 59.811 47.101 1.00 17.98 246 PRO A N 1
ATOM 735 C CA . PRO A 1 115 ? 38.655 58.554 47.039 1.00 22.68 246 PRO A CA 1
ATOM 736 C C . PRO A 1 115 ? 37.412 58.608 46.125 1.00 26.54 246 PRO A C 1
ATOM 737 O O . PRO A 1 115 ? 36.737 57.588 45.937 1.00 20.66 246 PRO A O 1
ATOM 741 N N . ARG A 1 116 ? 37.114 59.770 45.554 1.00 17.81 247 ARG A N 1
ATOM 742 C CA . ARG A 1 116 ? 35.860 59.934 44.817 1.00 20.16 247 ARG A CA 1
ATOM 743 C C . ARG A 1 116 ? 35.808 59.112 43.526 1.00 29.40 247 ARG A C 1
ATOM 744 O O . ARG A 1 116 ? 36.862 58.797 42.968 1.00 30.53 247 ARG A O 1
ATOM 752 N N . ASP B 1 5 ? 46.270 89.692 32.271 1.00 75.00 136 ASP B N 1
ATOM 753 C CA . ASP B 1 5 ? 45.707 89.401 33.586 1.00 72.32 136 ASP B CA 1
ATOM 754 C C . ASP B 1 5 ? 45.216 87.956 33.678 1.00 69.55 136 ASP B C 1
ATOM 755 O O . ASP B 1 5 ? 44.140 87.697 34.215 1.00 70.92 136 ASP B O 1
ATOM 757 N N . ARG B 1 6 ? 46.006 87.020 33.154 1.00 61.50 137 ARG B N 1
ATOM 758 C CA . ARG B 1 6 ? 45.621 85.608 33.149 1.00 55.50 137 ARG B CA 1
ATOM 759 C C . ARG B 1 6 ? 46.539 84.774 34.032 1.00 53.20 137 ARG B C 1
ATOM 760 O O . ARG B 1 6 ? 47.719 85.092 34.173 1.00 55.14 137 ARG B O 1
ATOM 762 N N . PRO B 1 7 ? 46.001 83.695 34.630 1.00 48.73 138 PRO B N 1
ATOM 763 C CA . PRO B 1 7 ? 46.832 82.784 35.415 1.00 43.30 138 PRO B CA 1
ATOM 764 C C . PRO B 1 7 ? 47.834 82.058 34.525 1.00 43.07 138 PRO B C 1
ATOM 765 O O . PRO B 1 7 ? 47.670 82.073 33.308 1.00 44.17 138 PRO B O 1
ATOM 769 N N . PRO B 1 8 ? 48.865 81.441 35.119 1.00 45.26 139 PRO B N 1
ATOM 770 C CA . PRO B 1 8 ? 49.803 80.670 34.297 1.00 50.54 139 PRO B CA 1
ATOM 771 C C . PRO B 1 8 ? 49.071 79.609 33.476 1.00 51.04 139 PRO B C 1
ATOM 772 O O . PRO B 1 8 ? 48.088 79.040 33.955 1.00 45.24 139 PRO B O 1
ATOM 776 N N . PRO B 1 9 ? 49.533 79.359 32.245 1.00 53.59 140 PRO B N 1
ATOM 777 C CA . PRO B 1 9 ? 48.853 78.382 31.392 1.00 50.75 140 PRO B CA 1
ATOM 778 C C . PRO B 1 9 ? 48.963 76.970 31.957 1.00 44.12 140 PRO B C 1
ATOM 779 O O . PRO B 1 9 ? 49.916 76.655 32.670 1.00 40.93 140 PRO B O 1
ATOM 783 N N . TYR B 1 10 ? 47.980 76.134 31.654 1.00 39.87 141 TYR B N 1
ATOM 784 C CA . TYR B 1 10 ? 48.031 74.737 32.057 1.00 33.86 141 TYR B CA 1
ATOM 785 C C . TYR B 1 10 ? 49.219 74.049 31.400 1.00 35.15 141 TYR B C 1
ATOM 786 O O . TYR B 1 10 ? 49.461 74.229 30.211 1.00 39.07 141 TYR B O 1
ATOM 795 N N . VAL B 1 11 ? 49.962 73.267 32.173 1.00 32.05 142 VAL B N 1
ATOM 796 C CA . VAL B 1 11 ? 51.065 72.489 31.625 1.00 37.06 142 VAL B CA 1
ATOM 797 C C . VAL B 1 11 ? 50.580 71.097 31.226 1.00 42.05 142 VAL B C 1
ATOM 798 O O . VAL B 1 11 ? 50.430 70.212 32.069 1.00 37.07 142 VAL B O 1
ATOM 802 N N . ALA B 1 12 ? 50.323 70.920 29.933 1.00 43.17 143 ALA B N 1
ATOM 803 C CA . ALA B 1 12 ? 49.768 69.675 29.409 1.00 41.03 143 ALA B CA 1
ATOM 804 C C . ALA B 1 12 ? 50.830 68.582 29.282 1.00 42.02 143 ALA B C 1
ATOM 805 O O . ALA B 1 12 ? 52.022 68.878 29.220 1.00 44.21 143 ALA B O 1
ATOM 807 N N . PRO B 1 13 ? 50.405 67.306 29.255 1.00 37.95 144 PRO B N 1
ATOM 808 C CA . PRO B 1 13 ? 51.334 66.227 28.896 1.00 33.01 144 PRO B CA 1
ATOM 809 C C . PRO B 1 13 ? 51.674 66.319 27.413 1.00 36.68 144 PRO B C 1
ATOM 810 O O . PRO B 1 13 ? 51.108 67.181 26.728 1.00 37.41 144 PRO B O 1
ATOM 814 N N . PRO B 1 14 ? 52.588 65.466 26.918 1.00 33.13 145 PRO B N 1
ATOM 815 C CA . PRO B 1 14 ? 52.877 65.499 25.480 1.00 38.60 145 PRO B CA 1
ATOM 816 C C . PRO B 1 14 ? 51.616 65.329 24.644 1.00 38.58 145 PRO B C 1
ATOM 817 O O . PRO B 1 14 ? 50.731 64.568 25.026 1.00 32.98 145 PRO B O 1
ATOM 821 N N . SER B 1 15 ? 51.540 66.044 23.526 1.00 42.53 146 SER B N 1
ATOM 822 C CA . SER B 1 15 ? 50.375 65.992 22.654 1.00 45.23 146 SER B CA 1
ATOM 823 C C . SER B 1 15 ? 50.200 64.599 22.065 1.00 42.59 146 SER B C 1
ATOM 824 O O . SER B 1 15 ? 51.140 63.811 22.040 1.00 42.91 146 SER B O 1
ATOM 827 N N . TYR B 1 16 ? 48.997 64.299 21.590 1.00 40.68 147 TYR B N 1
ATOM 828 C CA . TYR B 1 16 ? 48.703 62.967 21.073 1.00 43.71 147 TYR B CA 1
ATOM 829 C C . TYR B 1 16 ? 49.598 62.585 19.888 1.00 45.82 147 TYR B C 1
ATOM 830 O O . TYR B 1 16 ? 49.910 61.409 19.712 1.00 44.06 147 TYR B O 1
ATOM 839 N N . GLU B 1 17 ? 50.010 63.577 19.095 1.00 48.41 148 GLU B N 1
ATOM 840 C CA . GLU B 1 17 ? 50.841 63.357 17.900 1.00 53.42 148 GLU B CA 1
ATOM 841 C C . GLU B 1 17 ? 52.091 62.525 18.185 1.00 56.71 148 GLU B C 1
ATOM 842 O O . GLU B 1 17 ? 52.639 61.887 17.290 1.00 59.84 148 GLU B O 1
ATOM 848 N N . GLY B 1 18 ? 52.542 62.537 19.432 1.00 59.92 149 GLY B N 1
ATOM 849 C CA . GLY B 1 18 ? 53.678 61.728 19.825 1.00 60.71 149 GLY B CA 1
ATOM 850 C C . GLY B 1 18 ? 55.009 62.372 19.486 1.00 65.05 149 GLY B C 1
ATOM 851 O O . GLY B 1 18 ? 55.075 63.578 19.259 1.00 68.30 149 GLY B O 1
ATOM 852 N N . PRO B 1 19 ? 56.084 61.572 19.462 1.00 63.92 150 PRO B N 1
ATOM 853 C CA . PRO B 1 19 ? 56.041 60.147 19.792 1.00 61.99 150 PRO B CA 1
ATOM 854 C C . PRO B 1 19 ? 55.957 59.946 21.297 1.00 54.24 150 PRO B C 1
ATOM 855 O O . PRO B 1 19 ? 56.177 60.892 22.058 1.00 56.09 150 PRO B O 1
ATOM 859 N N . HIS B 1 20 ? 55.627 58.733 21.718 1.00 51.55 151 HIS B N 1
ATOM 860 C CA . HIS B 1 20 ? 55.415 58.466 23.130 1.00 47.76 151 HIS B CA 1
ATOM 861 C C . HIS B 1 20 ? 56.280 57.324 23.622 1.00 45.47 151 HIS B C 1
ATOM 862 O O . HIS B 1 20 ? 56.422 56.307 22.944 1.00 47.71 151 HIS B O 1
ATOM 869 N N . ARG B 1 21 ? 56.850 57.495 24.808 1.00 44.54 152 ARG B N 1
ATOM 870 C CA . ARG B 1 21 ? 57.513 56.395 25.488 1.00 43.85 152 ARG B CA 1
ATOM 871 C C . ARG B 1 21 ? 56.455 55.640 26.281 1.00 39.07 152 ARG B C 1
ATOM 872 O O . ARG B 1 21 ? 56.186 55.963 27.433 1.00 39.06 152 ARG B O 1
ATOM 874 N N . THR B 1 22 ? 55.831 54.652 25.648 1.00 38.70 153 THR B N 1
ATOM 875 C CA . THR B 1 22 ? 54.713 53.950 26.267 1.00 39.19 153 THR B CA 1
ATOM 876 C C . THR B 1 22 ? 55.163 52.800 27.145 1.00 45.88 153 THR B C 1
ATOM 877 O O . THR B 1 22 ? 56.188 52.175 26.896 1.00 45.11 153 THR B O 1
ATOM 881 N N . LEU B 1 23 ? 54.374 52.524 28.173 1.00 44.18 154 LEU B N 1
ATOM 882 C CA . LEU B 1 23 ? 54.587 51.362 29.016 1.00 43.26 154 LEU B CA 1
ATOM 883 C C . LEU B 1 23 ? 53.692 50.232 28.514 1.00 50.95 154 LEU B C 1
ATOM 884 O O . LEU B 1 23 ? 52.470 50.364 28.502 1.00 59.72 154 LEU B O 1
ATOM 889 N N . GLY B 1 24 ? 54.302 49.134 28.078 1.00 51.37 155 GLY B N 1
ATOM 890 C CA . GLY B 1 24 ? 53.559 48.002 27.550 1.00 46.15 155 GLY B CA 1
ATOM 891 C C . GLY B 1 24 ? 52.544 47.496 28.551 1.00 47.94 155 GLY B C 1
ATOM 892 O O . GLY B 1 24 ? 51.387 47.238 28.213 1.00 58.89 155 GLY B O 1
ATOM 893 N N . VAL B 1 25 ? 52.985 47.358 29.795 1.00 36.37 156 VAL B N 1
ATOM 894 C CA . VAL B 1 25 ? 52.084 47.085 30.903 1.00 34.17 156 VAL B CA 1
ATOM 895 C C . VAL B 1 25 ? 52.104 48.334 31.774 1.00 34.29 156 VAL B C 1
ATOM 896 O O . VAL B 1 25 ? 53.181 48.838 32.098 1.00 31.96 156 VAL B O 1
ATOM 900 N N . PRO B 1 26 ? 50.924 48.865 32.129 1.00 28.71 157 PRO B N 1
ATOM 901 C CA . PRO B 1 26 ? 50.952 50.089 32.931 1.00 28.05 157 PRO B CA 1
ATOM 902 C C . PRO B 1 26 ? 51.298 49.798 34.394 1.00 27.02 157 PRO B C 1
ATOM 903 O O . PRO B 1 26 ? 51.070 48.684 34.867 1.00 24.38 157 PRO B O 1
ATOM 907 N N . LEU B 1 27 ? 51.860 50.777 35.095 1.00 24.99 158 LEU B N 1
ATOM 908 C CA . LEU B 1 27 ? 51.948 50.675 36.543 1.00 22.06 158 LEU B CA 1
ATOM 909 C C . LEU B 1 27 ? 50.525 50.562 37.098 1.00 21.10 158 LEU B C 1
ATOM 910 O O . LEU B 1 27 ? 49.596 51.120 36.515 1.00 25.23 158 LEU B O 1
ATOM 915 N N . PRO B 1 28 ? 50.352 49.851 38.225 1.00 21.45 159 PRO B N 1
ATOM 916 C CA . PRO B 1 28 ? 49.036 49.779 38.865 1.00 22.02 159 PRO B CA 1
ATOM 917 C C . PRO B 1 28 ? 48.555 51.174 39.241 1.00 23.66 159 PRO B C 1
ATOM 918 O O . PRO B 1 28 ? 49.378 52.092 39.382 1.00 18.58 159 PRO B O 1
ATOM 922 N N . ALA B 1 29 ? 47.242 51.338 39.376 1.00 21.08 160 ALA B N 1
ATOM 923 C CA . ALA B 1 29 ? 46.678 52.622 39.779 1.00 24.27 160 ALA B CA 1
ATOM 924 C C . ALA B 1 29 ? 47.203 53.032 41.139 1.00 20.96 160 ALA B C 1
ATOM 925 O O . ALA B 1 29 ? 47.350 52.201 42.030 1.00 18.19 160 ALA B O 1
ATOM 927 N N . GLY B 1 30 ? 47.477 54.320 41.305 1.00 19.48 161 GLY B N 1
ATOM 928 C CA . GLY B 1 30 ? 47.918 54.816 42.591 1.00 18.10 161 GLY B CA 1
ATOM 929 C C . GLY B 1 30 ? 49.432 54.806 42.735 1.00 17.59 161 GLY B C 1
ATOM 930 O O . GLY B 1 30 ? 49.952 55.249 43.749 1.00 17.43 161 GLY B O 1
ATOM 931 N N . TRP B 1 31 ? 50.136 54.304 41.723 1.00 16.17 162 TRP B N 1
ATOM 932 C CA . TRP B 1 31 ? 51.600 54.265 41.768 1.00 18.21 162 TRP B CA 1
ATOM 933 C C . TRP B 1 31 ? 52.239 55.355 40.939 1.00 20.52 162 TRP B C 1
ATOM 934 O O . TRP B 1 31 ? 51.698 55.782 39.919 1.00 21.69 162 TRP B O 1
ATOM 945 N N . GLU B 1 32 ? 53.428 55.763 41.356 1.00 16.11 163 GLU B N 1
ATOM 946 C CA . GLU B 1 32 ? 54.156 56.818 40.673 1.00 20.67 163 GLU B CA 1
ATOM 947 C C . GLU B 1 32 ? 55.632 56.437 40.606 1.00 21.07 163 GLU B C 1
ATOM 948 O O . GLU B 1 32 ? 56.094 55.627 41.402 1.00 18.60 163 GLU B O 1
ATOM 954 N N . MET B 1 33 ? 56.363 57.020 39.664 1.00 16.51 164 MET B N 1
ATOM 955 C CA . MET B 1 33 ? 57.810 56.881 39.642 1.00 24.83 164 MET B CA 1
ATOM 956 C C . MET B 1 33 ? 58.452 58.199 39.977 1.00 25.62 164 MET B C 1
ATOM 957 O O . MET B 1 33 ? 57.906 59.256 39.672 1.00 24.98 164 MET B O 1
ATOM 962 N N . ALA B 1 34 ? 59.622 58.138 40.593 1.00 19.74 165 ALA B N 1
ATOM 963 C CA . ALA B 1 34 ? 60.377 59.336 40.907 1.00 21.07 165 ALA B CA 1
ATOM 964 C C . ALA B 1 34 ? 61.852 58.983 40.869 1.00 22.49 165 ALA B C 1
ATOM 965 O O . ALA B 1 34 ? 62.203 57.832 40.634 1.00 18.45 165 ALA B O 1
ATOM 967 N N . LYS B 1 35 ? 62.709 59.968 41.099 1.00 20.76 166 LYS B N 1
ATOM 968 C CA . LYS B 1 35 ? 64.150 59.752 41.058 1.00 20.45 166 LYS B CA 1
ATOM 969 C C . LYS B 1 35 ? 64.806 60.283 42.311 1.00 28.65 166 LYS B C 1
ATOM 970 O O . LYS B 1 35 ? 64.375 61.304 42.853 1.00 25.88 166 LYS B O 1
ATOM 976 N N . THR B 1 36 ? 65.845 59.588 42.772 1.00 18.61 167 THR B N 1
ATOM 977 C CA . THR B 1 36 ? 66.676 60.101 43.844 1.00 18.97 167 THR B CA 1
ATOM 978 C C . THR B 1 36 ? 67.465 61.298 43.352 1.00 20.17 167 THR B C 1
ATOM 979 O O . THR B 1 36 ? 67.507 61.573 42.157 1.00 20.78 167 THR B O 1
ATOM 983 N N . SER B 1 37 ? 68.161 61.962 44.270 1.00 21.46 168 SER B N 1
ATOM 984 C CA . SER B 1 37 ? 68.991 63.092 43.902 1.00 24.79 168 SER B CA 1
ATOM 985 C C . SER B 1 37 ? 70.100 62.665 42.945 1.00 32.49 168 SER B C 1
ATOM 986 O O . SER B 1 37 ? 70.579 63.472 42.151 1.00 29.57 168 SER B O 1
ATOM 989 N N . SER B 1 38 ? 70.491 61.389 43.001 1.00 23.99 169 SER B N 1
ATOM 990 C CA . SER B 1 38 ? 71.535 60.872 42.104 1.00 24.10 169 SER B CA 1
ATOM 991 C C . SER B 1 38 ? 70.945 60.402 40.771 1.00 23.87 169 SER B C 1
ATOM 992 O O . SER B 1 38 ? 71.672 59.977 39.875 1.00 25.50 169 SER B O 1
ATOM 995 N N . GLY B 1 39 ? 69.625 60.464 40.640 1.00 22.77 170 GLY B N 1
ATOM 996 C CA . GLY B 1 39 ? 68.996 60.111 39.378 1.00 22.72 170 GLY B CA 1
ATOM 997 C C . GLY B 1 39 ? 68.524 58.666 39.287 1.00 22.80 170 GLY B C 1
ATOM 998 O O . GLY B 1 39 ? 68.205 58.172 38.201 1.00 22.13 170 GLY B O 1
ATOM 999 N N . GLN B 1 40 ? 68.478 57.985 40.426 1.00 21.14 171 GLN B N 1
ATOM 1000 C CA . GLN B 1 40 ? 68.004 56.606 40.463 1.00 22.18 171 GLN B CA 1
ATOM 1001 C C . GLN B 1 40 ? 66.504 56.537 40.476 1.00 21.28 171 GLN B C 1
ATOM 1002 O O . GLN B 1 40 ? 65.868 57.162 41.314 1.00 18.65 171 GLN B O 1
ATOM 1008 N N . ARG B 1 41 ? 65.938 55.720 39.599 1.00 19.28 172 ARG B N 1
ATOM 1009 C CA . ARG B 1 41 ? 64.491 55.512 39.610 1.00 18.34 172 ARG B CA 1
ATOM 1010 C C . ARG B 1 41 ? 63.991 54.700 40.808 1.00 21.22 172 ARG B C 1
ATOM 1011 O O . ARG B 1 41 ? 64.588 53.688 41.186 1.00 17.67 172 ARG B O 1
ATOM 1019 N N . TYR B 1 42 ? 62.892 55.147 41.407 1.00 16.65 173 TYR B N 1
ATOM 1020 C CA . TYR B 1 42 ? 62.201 54.334 42.385 1.00 17.69 173 TYR B CA 1
ATOM 1021 C C . TYR B 1 42 ? 60.710 54.537 42.221 1.00 20.63 173 TYR B C 1
ATOM 1022 O O . TYR B 1 42 ? 60.277 55.368 41.410 1.00 16.79 173 TYR B O 1
ATOM 1031 N N . PHE B 1 43 ? 59.944 53.766 42.981 1.00 14.83 174 PHE B N 1
ATOM 1032 C CA . PHE B 1 43 ? 58.495 53.714 42.829 1.00 16.29 174 PHE B CA 1
ATOM 1033 C C . PHE B 1 43 ? 57.785 54.090 44.117 1.00 19.68 174 PHE B C 1
ATOM 1034 O O . PHE B 1 43 ? 58.210 53.716 45.214 1.00 15.39 174 PHE B O 1
ATOM 1042 N N . LEU B 1 44 ? 56.696 54.837 43.972 1.00 16.05 175 LEU B N 1
ATOM 1043 C CA . LEU B 1 44 ? 55.849 55.203 45.105 1.00 14.60 175 LEU B CA 1
ATOM 1044 C C . LEU B 1 44 ? 54.515 54.520 44.972 1.00 15.41 175 LEU B C 1
ATOM 1045 O O . LEU B 1 44 ? 53.885 54.584 43.914 1.00 16.28 175 LEU B O 1
ATOM 1050 N N . ASN B 1 45 ? 54.094 53.850 46.035 1.00 14.27 176 ASN B N 1
ATOM 1051 C CA . ASN B 1 45 ? 52.744 53.297 46.084 1.00 13.73 176 ASN B CA 1
ATOM 1052 C C . ASN B 1 45 ? 51.882 54.175 46.979 1.00 17.23 176 ASN B C 1
ATOM 1053 O O . ASN B 1 45 ? 51.970 54.078 48.211 1.00 14.65 176 ASN B O 1
ATOM 1058 N N . HIS B 1 46 ? 51.051 55.029 46.380 1.00 15.89 177 HIS B N 1
ATOM 1059 C CA . HIS B 1 46 ? 50.275 55.962 47.198 1.00 12.34 177 HIS B CA 1
ATOM 1060 C C . HIS B 1 46 ? 49.126 55.260 47.900 1.00 16.58 177 HIS B C 1
ATOM 1061 O O . HIS B 1 46 ? 48.506 55.837 48.802 1.00 15.76 177 HIS B O 1
ATOM 1068 N N . ASN B 1 47 ? 48.851 54.014 47.506 1.00 14.31 178 ASN B N 1
ATOM 1069 C CA . ASN B 1 47 ? 47.768 53.268 48.123 1.00 17.15 178 ASN B CA 1
ATOM 1070 C C . ASN B 1 47 ? 48.123 52.846 49.534 1.00 23.49 178 ASN B C 1
ATOM 1071 O O . ASN B 1 47 ? 47.304 52.984 50.448 1.00 20.06 178 ASN B O 1
ATOM 1076 N N . ASP B 1 48 ? 49.337 52.337 49.719 1.00 19.54 179 ASP B N 1
ATOM 1077 C CA . ASP B 1 48 ? 49.752 51.910 51.045 1.00 19.67 179 ASP B CA 1
ATOM 1078 C C . ASP B 1 48 ? 50.864 52.791 51.591 1.00 17.28 179 ASP B C 1
ATOM 1079 O O . ASP B 1 48 ? 51.400 52.511 52.653 1.00 20.08 179 ASP B O 1
ATOM 1084 N N . GLN B 1 49 ? 51.210 53.845 50.852 1.00 13.72 180 GLN B N 1
ATOM 1085 C CA . GLN B 1 49 ? 52.140 54.872 51.340 1.00 12.50 180 GLN B CA 1
ATOM 1086 C C . GLN B 1 49 ? 53.521 54.297 51.643 1.00 17.72 180 GLN B C 1
ATOM 1087 O O . GLN B 1 49 ? 54.085 54.476 52.734 1.00 14.07 180 GLN B O 1
ATOM 1093 N N . THR B 1 50 ? 54.073 53.634 50.632 1.00 18.93 181 THR B N 1
ATOM 1094 C CA . THR B 1 50 ? 55.417 53.068 50.697 1.00 20.20 181 THR B CA 1
ATOM 1095 C C . THR B 1 50 ? 56.201 53.448 49.449 1.00 19.15 181 THR B C 1
ATOM 1096 O O . THR B 1 50 ? 55.625 53.901 48.455 1.00 14.77 181 THR B O 1
ATOM 1100 N N . THR B 1 51 ? 57.523 53.299 49.522 1.00 14.71 182 THR B N 1
ATOM 1101 C CA . THR B 1 51 ? 58.382 53.454 48.367 1.00 16.48 182 THR B CA 1
ATOM 1102 C C . THR B 1 51 ? 59.214 52.189 48.232 1.00 18.97 182 THR B C 1
ATOM 1103 O O . THR B 1 51 ? 59.442 51.476 49.211 1.00 18.77 182 THR B O 1
ATOM 1107 N N . THR B 1 52 ? 59.659 51.904 47.018 1.00 15.17 183 THR B N 1
ATOM 1108 C CA . THR B 1 52 ? 60.410 50.689 46.763 1.00 17.44 183 THR B CA 1
ATOM 1109 C C . THR B 1 52 ? 61.254 50.852 45.508 1.00 19.42 183 THR B C 1
ATOM 1110 O O . THR B 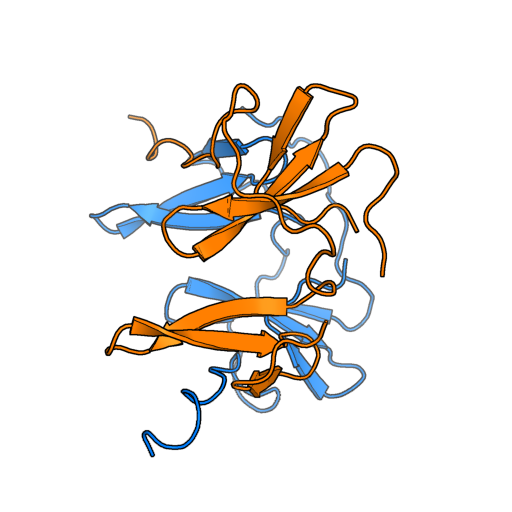1 52 ? 60.887 51.605 44.607 1.00 15.03 183 THR B O 1
ATOM 1114 N N . TRP B 1 53 ? 62.387 50.154 45.455 1.00 17.86 184 TRP B N 1
ATOM 1115 C CA . TRP B 1 53 ? 63.167 50.074 44.227 1.00 19.41 184 TRP B CA 1
ATOM 1116 C C . TRP B 1 53 ? 62.493 49.183 43.189 1.00 21.13 184 TRP B C 1
ATOM 1117 O O . TRP B 1 53 ? 62.800 49.256 41.992 1.00 17.41 184 TRP B O 1
ATOM 1128 N N . GLN B 1 54 ? 61.614 48.306 43.659 1.00 16.46 185 GLN B N 1
ATOM 1129 C CA . GLN B 1 54 ? 61.100 47.217 42.825 1.00 21.46 185 GLN B CA 1
ATOM 1130 C C . GLN B 1 54 ? 59.914 47.632 41.951 1.00 19.92 185 GLN B C 1
ATOM 1131 O O . GLN B 1 54 ? 58.891 48.058 42.454 1.00 16.72 185 GLN B O 1
ATOM 1137 N N . ASP B 1 55 ? 60.071 47.502 40.638 1.00 20.39 186 ASP B N 1
ATOM 1138 C CA . ASP B 1 55 ? 58.976 47.690 39.689 1.00 19.57 186 ASP B CA 1
ATOM 1139 C C . ASP B 1 55 ? 57.832 46.732 40.031 1.00 21.68 186 ASP B C 1
ATOM 1140 O O . ASP B 1 55 ? 58.018 45.533 39.997 1.00 21.62 186 ASP B O 1
ATOM 1145 N N . PRO B 1 56 ? 56.645 47.263 40.358 1.00 19.29 187 PRO B N 1
ATOM 1146 C CA . PRO B 1 56 ? 55.536 46.400 40.784 1.00 25.49 187 PRO B CA 1
ATOM 1147 C C . PRO B 1 56 ? 55.016 45.478 39.677 1.00 32.59 187 PRO B C 1
ATOM 1148 O O . PRO B 1 56 ? 54.324 44.506 39.973 1.00 33.52 187 PRO B O 1
ATOM 1152 N N . ARG B 1 57 ? 55.361 45.763 38.427 1.00 27.98 188 ARG B N 1
ATOM 1153 C CA . ARG B 1 57 ? 54.846 44.978 37.302 1.00 32.62 188 ARG B CA 1
ATOM 1154 C C . ARG B 1 57 ? 55.541 43.617 37.160 1.00 37.29 188 ARG B C 1
ATOM 1155 O O . ARG B 1 57 ? 56.610 43.396 37.737 1.00 41.84 188 ARG B O 1
ATOM 1163 N N . GLY B 1 84 ? 43.238 46.906 37.448 1.00 54.25 215 GLY B N 1
ATOM 1164 C CA . GLY B 1 84 ? 44.509 46.573 36.837 1.00 49.46 215 GLY B CA 1
ATOM 1165 C C . GLY B 1 84 ? 44.684 47.232 35.482 1.00 48.18 215 GLY B C 1
ATOM 1166 O O . GLY B 1 84 ? 45.400 48.227 35.358 1.00 43.22 215 GLY B O 1
ATOM 1167 N N . PRO B 1 85 ? 44.036 46.675 34.448 1.00 49.51 216 PRO B N 1
ATOM 1168 C CA . PRO B 1 85 ? 44.212 47.201 33.090 1.00 49.24 216 PRO B CA 1
ATOM 1169 C C . PRO B 1 85 ? 43.499 48.536 32.865 1.00 43.04 216 PRO B C 1
ATOM 1170 O O . PRO B 1 85 ? 42.469 48.811 33.480 1.00 38.94 216 PRO B O 1
ATOM 1174 N N . LEU B 1 86 ? 44.080 49.358 31.997 1.00 37.50 217 LEU B N 1
ATOM 1175 C CA . LEU B 1 86 ? 43.449 50.573 31.513 1.00 34.73 217 LEU B CA 1
ATOM 1176 C C . LEU B 1 86 ? 42.211 50.210 30.703 1.00 35.81 217 LEU B C 1
ATOM 1177 O O . LEU B 1 86 ? 42.100 49.078 30.239 1.00 33.12 217 LEU B O 1
ATOM 1182 N N . PRO B 1 87 ? 41.275 51.163 30.522 1.00 35.06 218 PRO B N 1
ATOM 1183 C CA . PRO B 1 87 ? 40.143 50.893 29.626 1.00 32.39 218 PRO B CA 1
ATOM 1184 C C . PRO B 1 87 ? 40.609 50.648 28.197 1.00 39.75 218 PRO B C 1
ATOM 1185 O O . PRO B 1 87 ? 41.732 51.027 27.855 1.00 31.78 218 PRO B O 1
ATOM 1189 N N . ASP B 1 88 ? 39.757 50.028 27.383 1.00 47.52 219 ASP B N 1
ATOM 1190 C CA . ASP B 1 88 ? 40.065 49.778 25.978 1.00 49.69 219 ASP B CA 1
ATOM 1191 C C . ASP B 1 88 ? 40.467 51.055 25.260 1.00 38.30 219 ASP B C 1
ATOM 1192 O O . ASP B 1 88 ? 39.783 52.068 25.361 1.00 39.52 219 ASP B O 1
ATOM 1197 N N . GLY B 1 89 ? 41.581 51.004 24.541 1.00 34.38 220 GLY B N 1
ATOM 1198 C CA . GLY B 1 89 ? 42.001 52.131 23.733 1.00 40.24 220 GLY B CA 1
ATOM 1199 C C . GLY B 1 89 ? 42.947 53.088 24.435 1.00 36.10 220 GLY B C 1
ATOM 1200 O O . GLY B 1 89 ? 43.368 54.084 23.843 1.00 32.69 220 GLY B O 1
ATOM 1201 N N . TRP B 1 90 ? 43.283 52.793 25.691 1.00 28.84 221 TRP B N 1
ATOM 1202 C CA . TRP B 1 90 ? 44.184 53.647 26.461 1.00 32.29 221 TRP B CA 1
ATOM 1203 C C . TRP B 1 90 ? 45.564 53.042 26.665 1.00 34.27 221 TRP B C 1
ATOM 1204 O O . TRP B 1 90 ? 45.696 51.832 26.783 1.00 37.30 221 TRP B O 1
ATOM 1215 N N . GLU B 1 91 ? 46.573 53.905 26.747 1.00 32.37 222 GLU B N 1
ATOM 1216 C CA . GLU B 1 91 ? 47.932 53.502 27.103 1.00 29.98 222 GLU B CA 1
ATOM 1217 C C . GLU B 1 91 ? 48.527 54.444 28.108 1.00 28.98 222 GLU B C 1
ATOM 1218 O O . GLU B 1 91 ? 48.249 55.644 28.081 1.00 26.88 222 GLU B O 1
ATOM 1224 N N . GLN B 1 92 ? 49.377 53.902 28.976 1.00 23.62 223 GLN B N 1
ATOM 1225 C CA . GLN B 1 92 ? 50.147 54.717 29.885 1.00 23.95 223 GLN B CA 1
ATOM 1226 C C . GLN B 1 92 ? 51.502 54.989 29.256 1.00 31.05 223 GLN B C 1
ATOM 1227 O O . GLN B 1 92 ? 52.075 54.125 28.598 1.00 34.38 223 GLN B O 1
ATOM 1233 N N . ALA B 1 93 ? 52.004 56.200 29.435 1.00 31.15 224 ALA B N 1
ATOM 1234 C CA . ALA B 1 93 ? 53.295 56.548 28.878 1.00 31.22 224 ALA B CA 1
ATOM 1235 C C . ALA B 1 93 ? 54.071 57.365 29.877 1.00 35.05 224 ALA B C 1
ATOM 1236 O O . ALA B 1 93 ? 53.537 57.789 30.898 1.00 35.88 224 ALA B O 1
ATOM 1238 N N . MET B 1 94 ? 55.338 57.590 29.565 1.00 34.85 225 MET B N 1
ATOM 1239 C CA . MET B 1 94 ? 56.238 58.288 30.456 1.00 40.33 225 MET B CA 1
ATOM 1240 C C . MET B 1 94 ? 56.887 59.460 29.732 1.00 37.80 225 MET B C 1
ATOM 1241 O O . MET B 1 94 ? 57.331 59.315 28.596 1.00 36.61 225 MET B O 1
ATOM 1246 N N . THR B 1 95 ? 56.940 60.616 30.385 1.00 36.85 226 THR B N 1
ATOM 1247 C CA . THR B 1 95 ? 57.647 61.767 29.831 1.00 43.29 226 THR B CA 1
ATOM 1248 C C . THR B 1 95 ? 59.146 61.527 29.907 1.00 53.89 226 THR B C 1
ATOM 1249 O O . THR B 1 95 ? 59.592 60.561 30.523 1.00 54.78 226 THR B O 1
ATOM 1253 N N . GLN B 1 96 ? 59.919 62.414 29.290 1.00 61.42 227 GLN B N 1
ATOM 1254 C CA . GLN B 1 96 ? 61.375 62.351 29.369 1.00 70.17 227 GLN B CA 1
ATOM 1255 C C . GLN B 1 96 ? 61.827 62.379 30.831 1.00 73.21 227 GLN B C 1
ATOM 1256 O O . GLN B 1 96 ? 62.834 61.776 31.195 1.00 71.28 227 GLN B O 1
ATOM 1262 N N . ASP B 1 97 ? 61.058 63.067 31.667 1.00 77.71 228 ASP B N 1
ATOM 1263 C CA . ASP B 1 97 ? 61.407 63.240 33.072 1.00 79.36 228 ASP B CA 1
ATOM 1264 C C . ASP B 1 97 ? 60.812 62.165 33.980 1.00 71.68 228 ASP B C 1
ATOM 1265 O O . ASP B 1 97 ? 60.931 62.242 35.203 1.00 73.71 228 ASP B O 1
ATOM 1270 N N . GLY B 1 98 ? 60.166 61.168 33.387 1.00 59.72 229 GLY B N 1
ATOM 1271 C CA . GLY B 1 98 ? 59.641 60.055 34.157 1.00 51.15 229 GLY B CA 1
ATOM 1272 C C . GLY B 1 98 ? 58.213 60.198 34.662 1.00 45.77 229 GLY B C 1
ATOM 1273 O O . GLY B 1 98 ? 57.714 59.324 35.373 1.00 43.52 229 GLY B O 1
ATOM 1274 N N . GLU B 1 99 ? 57.557 61.299 34.307 1.00 42.04 230 GLU B N 1
ATOM 1275 C CA . GLU B 1 99 ? 56.167 61.525 34.704 1.00 47.79 230 GLU B CA 1
ATOM 1276 C C . GLU B 1 99 ? 55.222 60.659 33.882 1.00 40.78 230 GLU B C 1
ATOM 1277 O O . GLU B 1 99 ? 55.334 60.618 32.656 1.00 40.20 230 GLU B O 1
ATOM 1283 N N . VAL B 1 100 ? 54.290 59.969 34.536 1.00 34.67 231 VAL B N 1
ATOM 1284 C CA . VAL B 1 100 ? 53.337 59.169 33.778 1.00 33.30 231 VAL B CA 1
ATOM 1285 C C . VAL B 1 100 ? 52.178 60.027 33.268 1.00 33.0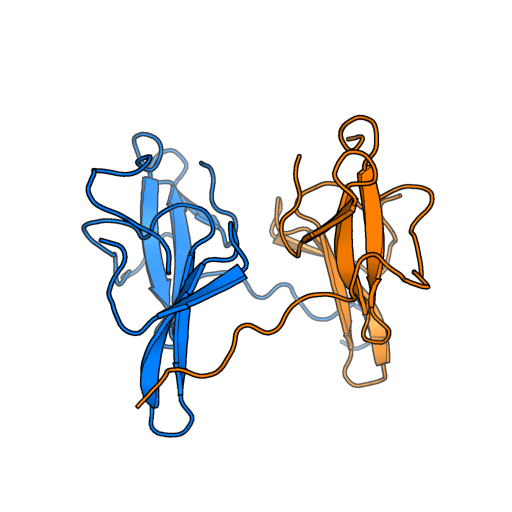9 231 VAL B C 1
ATOM 1286 O O . VAL B 1 100 ? 51.713 60.950 33.945 1.00 32.94 231 VAL B O 1
ATOM 1290 N N . TYR B 1 101 ? 51.742 59.731 32.051 1.00 27.90 232 TYR B N 1
ATOM 1291 C CA . TYR B 1 101 ? 50.518 60.312 31.521 1.00 25.62 232 TYR B CA 1
ATOM 1292 C C . TYR B 1 101 ? 49.773 59.217 30.781 1.00 29.37 232 TYR B C 1
ATOM 1293 O O . TYR B 1 101 ? 50.253 58.082 30.707 1.00 27.35 232 TYR B O 1
ATOM 1302 N N . TYR B 1 102 ? 48.600 59.556 30.257 1.00 26.24 233 TYR B N 1
ATOM 1303 C CA . TYR B 1 102 ? 47.697 58.576 29.679 1.00 23.60 233 TYR B CA 1
ATOM 1304 C C . TYR B 1 102 ? 47.279 58.989 28.286 1.00 25.56 233 TYR B C 1
ATOM 1305 O O . TYR B 1 102 ? 46.974 60.155 28.039 1.00 30.75 233 TYR B O 1
ATOM 1314 N N . ILE B 1 103 ? 47.278 58.022 27.378 1.00 23.74 234 ILE B N 1
ATOM 1315 C CA . ILE B 1 103 ? 46.931 58.259 25.993 1.00 24.41 234 ILE B CA 1
ATOM 1316 C C . ILE B 1 103 ? 45.587 57.608 25.674 1.00 29.68 234 ILE B C 1
ATOM 1317 O O . ILE B 1 103 ? 45.418 56.406 25.847 1.00 31.91 234 ILE B O 1
ATOM 1322 N N . ASN B 1 104 ? 44.624 58.409 25.229 1.00 29.45 235 ASN B N 1
ATOM 1323 C CA . ASN B 1 104 ? 43.348 57.874 24.774 1.00 26.88 235 ASN B CA 1
ATOM 1324 C C . ASN B 1 104 ? 43.311 57.854 23.254 1.00 33.09 235 ASN B C 1
ATOM 1325 O O . ASN B 1 104 ? 43.093 58.892 22.621 1.00 30.40 235 ASN B O 1
ATOM 1330 N N . HIS B 1 105 ? 43.505 56.672 22.670 1.00 32.45 236 HIS B N 1
ATOM 1331 C CA . HIS B 1 105 ? 43.516 56.535 21.213 1.00 33.11 236 HIS B CA 1
ATOM 1332 C C . HIS B 1 105 ? 42.112 56.655 20.606 1.00 41.22 236 HIS B C 1
ATOM 1333 O O . HIS B 1 105 ? 41.965 56.925 19.414 1.00 44.53 236 HIS B O 1
ATOM 1340 N N . LYS B 1 106 ? 41.080 56.461 21.418 1.00 41.08 237 LYS B N 1
ATOM 1341 C CA . LYS B 1 106 ? 39.720 56.536 20.905 1.00 40.83 237 LYS B CA 1
ATOM 1342 C C . LYS B 1 106 ? 39.344 57.970 20.526 1.00 37.92 237 LYS B C 1
ATOM 1343 O O . LYS B 1 106 ? 38.702 58.185 19.507 1.00 39.36 237 LYS B O 1
ATOM 1349 N N . ASN B 1 107 ? 39.749 58.955 21.321 1.00 31.79 238 ASN B N 1
ATOM 1350 C CA . ASN B 1 107 ? 39.449 60.342 20.963 1.00 32.38 238 ASN B CA 1
ATOM 1351 C C . ASN B 1 107 ? 40.714 61.154 20.670 1.00 35.90 238 ASN B C 1
ATOM 1352 O O . ASN B 1 107 ? 40.646 62.369 20.467 1.00 34.19 238 ASN B O 1
ATOM 1357 N N . LYS B 1 108 ? 41.859 60.471 20.651 1.00 32.45 239 LYS B N 1
ATOM 1358 C CA . LYS B 1 108 ? 43.142 61.075 20.274 1.00 30.12 239 LYS B CA 1
ATOM 1359 C C . LYS B 1 108 ? 43.520 62.219 21.215 1.00 34.13 239 LYS B C 1
ATOM 1360 O O . LYS B 1 108 ? 43.772 63.350 20.786 1.00 33.59 239 LYS B O 1
ATOM 1366 N N . THR B 1 109 ? 43.543 61.918 22.510 1.00 34.79 240 THR B N 1
ATOM 1367 C CA . THR B 1 109 ? 43.913 62.903 23.518 1.00 34.09 240 THR B CA 1
ATOM 1368 C C . THR B 1 109 ? 44.933 62.318 24.477 1.00 28.33 240 THR B C 1
ATOM 1369 O O . THR B 1 109 ? 45.146 61.104 24.515 1.00 28.08 240 THR B O 1
ATOM 1373 N N . THR B 1 110 ? 45.567 63.190 25.248 1.00 26.38 241 THR B N 1
ATOM 1374 C CA . T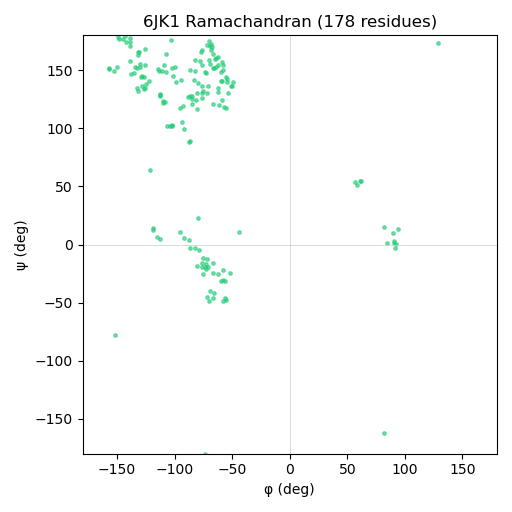HR B 1 110 ? 46.433 62.750 26.334 1.00 27.19 241 THR B CA 1
ATOM 1375 C C . THR B 1 110 ? 46.041 63.500 27.601 1.00 30.59 241 THR B C 1
ATOM 1376 O O . THR B 1 110 ? 45.528 64.621 27.531 1.00 28.61 241 THR B O 1
ATOM 1380 N N . SER B 1 111 ? 46.293 62.878 28.749 1.00 25.18 242 SER B N 1
ATOM 1381 C CA . SER B 1 111 ? 45.886 63.425 30.035 1.00 25.37 242 SER B CA 1
ATOM 1382 C C . SER B 1 111 ? 46.848 63.002 31.130 1.00 22.44 242 SER B C 1
ATOM 1383 O O . SER B 1 111 ? 47.498 61.949 31.021 1.00 24.27 242 SER B O 1
ATOM 1386 N N . TRP B 1 112 ? 46.949 63.830 32.169 1.00 25.69 243 TRP B N 1
ATOM 1387 C CA . TRP B 1 112 ? 47.719 63.486 33.366 1.00 26.12 243 TRP B CA 1
ATOM 1388 C C . TRP B 1 112 ? 46.900 62.574 34.255 1.00 26.01 243 TRP B C 1
ATOM 1389 O O . TRP B 1 112 ? 47.436 61.920 35.139 1.00 23.74 243 TRP B O 1
ATOM 1400 N N . LEU B 1 113 ? 45.587 62.553 34.039 1.00 22.61 244 LEU B N 1
ATOM 1401 C CA . LEU B 1 113 ? 44.701 61.786 34.904 1.00 22.43 244 LEU B CA 1
ATOM 1402 C C . LEU B 1 113 ? 44.526 60.332 34.458 1.00 24.29 244 LEU B C 1
ATOM 1403 O O . LEU B 1 113 ? 44.172 60.057 33.309 1.00 21.76 244 LEU B O 1
ATOM 1408 N N . ASP B 1 114 ? 44.777 59.419 35.396 1.00 22.80 245 ASP B N 1
ATOM 1409 C CA . ASP B 1 114 ? 44.519 57.987 35.263 1.00 24.24 245 ASP B CA 1
ATOM 1410 C C . ASP B 1 114 ? 43.020 57.734 35.050 1.00 23.34 245 ASP B C 1
ATOM 1411 O O . ASP B 1 114 ? 42.210 58.087 35.889 1.00 23.47 245 ASP B O 1
ATOM 1416 N N . PRO B 1 115 ? 42.645 57.113 33.923 1.00 22.36 246 PRO B N 1
ATOM 1417 C CA . PRO B 1 115 ? 41.218 56.882 33.687 1.00 27.95 246 PRO B CA 1
ATOM 1418 C C . PRO B 1 115 ? 40.662 55.690 34.462 1.00 32.54 246 PRO B C 1
ATOM 1419 O O . PRO B 1 115 ? 39.466 55.433 34.392 1.00 25.25 246 PRO B O 1
ATOM 1423 N N . ARG B 1 116 ? 41.510 54.954 35.173 1.00 26.23 247 ARG B N 1
ATOM 1424 C CA . ARG B 1 116 ? 41.020 53.810 35.931 1.00 30.14 247 ARG B CA 1
ATOM 1425 C C . ARG B 1 116 ? 40.298 54.301 37.185 1.00 36.18 247 ARG B C 1
ATOM 1426 O O . ARG B 1 116 ? 39.378 53.644 37.652 1.00 41.61 247 ARG B O 1
#

GO terms:
  GO:0060045 positive regulation of cardiac muscle cell proliferation (P, IDA)
  GO:0001894 tissue homeostasis (P, IMP)
  GO:0003015 heart process (P, IMP)
  GO:0042060 wound healing (P, IMP)
  GO:0061026 cardiac muscle tissue regeneration (P, IMP)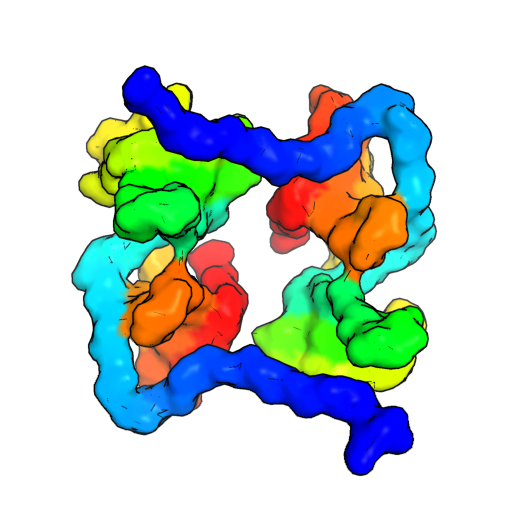
  GO:0005634 nucleus (C, IDA)
  GO:0005737 cytoplasm (C, IDA)
  GO:0045747 positive regulation of Notch signaling pathway (P, IDA)
  GO:0010838 positive regulation of keratinocyte proliferation (P, IDA)
  GO:0060576 intestinal epithelial cell development (P, IDA)
  GO:0070102 interleukin-6-mediated signaling pathway (P, IDA)
  GO:0005515 protein binding (F, IPI)
  GO:0035019 somatic stem cell population maintenance (P, IDA)
  GO:0005829 cytosol (C, IDA)
  GO:0016020 membrane (C, IDA)
  GO:0000978 RNA polymerase II cis-regulatory region sequence-specific DNA binding (F, IDA)
  GO:0003682 chromatin binding (F, IDA)
  GO:0003713 transcription coactivator activity (F, IDA)
  GO:0045944 positive regulation of transcription by RNA polymerase II (P, IDA)
  GO:2000737 negative regulation of stem cell differentiation (P, IDA)

B-factor: mean 33.5, std 15.39, range [12.3, 121.53]

Sequence (182 aa):
GSDRPPPYVAPPSYEGPHRTLGVPLPAGWEMAKTSSGQRYFLNHNDQTTTWQDPRQTLMNSASGPLPDGWEQAMTQDGEVYYINHKNKTTSWLDPRDRPPPYVAPPSYEGPHRTLGVPLPAGWEMAKTSSGQRYFLNHNDQTTTWQDPRGPLPDGWEQAMTQDGEVYYINHKNKTTSWLDPR